Protein AF-A0A3P3ZJL7-F1 (afdb_monomer_lite)

Structure (mmCIF, N/CA/C/O backbone):
data_AF-A0A3P3ZJL7-F1
#
_entry.id   AF-A0A3P3ZJL7-F1
#
loop_
_atom_site.group_PDB
_atom_site.id
_atom_site.type_symbol
_atom_site.label_atom_id
_atom_site.label_alt_id
_atom_site.label_comp_id
_atom_site.label_asym_id
_atom_site.label_entity_id
_atom_site.label_seq_id
_atom_site.pdbx_PDB_ins_code
_atom_site.Cartn_x
_atom_site.Cartn_y
_atom_site.Cartn_z
_atom_site.occupancy
_atom_site.B_iso_or_equiv
_atom_site.auth_seq_id
_atom_site.auth_comp_id
_atom_site.auth_asym_id
_atom_site.auth_atom_id
_atom_site.pdbx_PDB_model_num
ATOM 1 N N . MET A 1 1 ? 25.493 3.309 22.980 1.00 52.34 1 MET A N 1
ATOM 2 C CA . MET A 1 1 ? 24.197 4.026 22.973 1.00 52.34 1 MET A CA 1
ATOM 3 C C . MET A 1 1 ? 23.120 3.044 22.537 1.00 52.34 1 MET A C 1
ATOM 5 O O . MET A 1 1 ? 23.408 2.235 21.666 1.00 52.34 1 MET A O 1
ATOM 9 N N . ARG A 1 2 ? 21.938 3.023 23.170 1.00 61.78 2 ARG A N 1
ATOM 10 C CA . ARG A 1 2 ? 20.851 2.118 22.755 1.00 61.78 2 ARG A CA 1
ATOM 11 C C . ARG A 1 2 ? 20.080 2.781 21.616 1.00 61.78 2 ARG A C 1
ATOM 13 O O . ARG A 1 2 ? 19.373 3.752 21.856 1.00 61.78 2 ARG A O 1
ATOM 20 N N . HIS A 1 3 ? 20.263 2.270 20.407 1.00 72.88 3 HIS A N 1
ATOM 21 C CA . HIS A 1 3 ? 19.456 2.631 19.247 1.00 72.88 3 HIS A CA 1
ATOM 22 C C . HIS A 1 3 ? 18.029 2.123 19.464 1.00 72.88 3 HIS A C 1
ATOM 24 O O . HIS A 1 3 ? 17.830 0.980 19.887 1.00 72.88 3 HIS A O 1
ATOM 30 N N . SER A 1 4 ? 17.042 2.987 19.250 1.00 84.00 4 SER A N 1
ATOM 31 C CA . SER A 1 4 ? 15.626 2.642 19.373 1.00 84.00 4 SER A CA 1
ATOM 32 C C . SER A 1 4 ? 14.958 2.764 18.013 1.00 84.00 4 SER A C 1
ATOM 34 O O . SER A 1 4 ? 15.027 3.809 17.377 1.00 84.00 4 SER A O 1
ATOM 36 N N . CYS A 1 5 ? 14.312 1.691 17.567 1.00 89.50 5 CYS A N 1
ATOM 37 C CA . CYS A 1 5 ? 13.520 1.721 16.345 1.00 89.50 5 CYS A CA 1
ATOM 38 C C . CYS A 1 5 ? 12.176 2.400 16.635 1.00 89.50 5 CYS A C 1
ATOM 40 O O . CYS A 1 5 ? 11.525 2.074 17.633 1.00 89.50 5 CYS A O 1
ATOM 42 N N . VAL A 1 6 ? 11.773 3.344 15.790 1.00 92.69 6 VAL A N 1
ATOM 43 C CA . VAL A 1 6 ? 10.532 4.114 15.926 1.00 92.69 6 VAL A CA 1
ATOM 44 C C . VAL A 1 6 ? 9.757 4.046 14.623 1.00 92.69 6 VAL A C 1
ATOM 46 O O . VAL A 1 6 ? 10.329 4.235 13.557 1.00 92.69 6 VAL A O 1
ATOM 49 N N . VAL A 1 7 ? 8.455 3.807 14.713 1.00 94.12 7 VAL A N 1
ATOM 50 C CA . VAL A 1 7 ? 7.537 3.883 13.576 1.00 94.12 7 VAL A CA 1
ATOM 51 C C . VAL A 1 7 ? 6.692 5.135 13.724 1.00 94.12 7 VAL A C 1
ATOM 53 O O . VAL A 1 7 ? 6.166 5.401 14.807 1.00 94.12 7 VAL A O 1
ATOM 56 N N . THR A 1 8 ? 6.535 5.884 12.639 1.00 94.94 8 THR A N 1
ATOM 57 C CA . THR A 1 8 ? 5.545 6.957 12.545 1.00 94.94 8 THR A CA 1
ATOM 58 C C . THR A 1 8 ? 4.487 6.601 11.518 1.00 94.94 8 THR A C 1
ATOM 60 O O . THR A 1 8 ? 4.790 6.016 10.479 1.00 94.94 8 THR A O 1
ATOM 63 N N . ALA A 1 9 ? 3.251 6.990 11.800 1.00 95.31 9 ALA A N 1
ATOM 64 C CA . ALA A 1 9 ? 2.131 6.887 10.887 1.00 95.31 9 ALA A CA 1
ATOM 65 C C . ALA A 1 9 ? 1.516 8.271 10.689 1.00 95.31 9 ALA A C 1
ATOM 67 O O . ALA A 1 9 ? 1.118 8.917 11.663 1.00 95.31 9 ALA A O 1
ATOM 68 N N . SER A 1 10 ? 1.441 8.715 9.438 1.00 94.19 10 SER A N 1
ATOM 69 C CA . SER A 1 10 ? 0.997 10.059 9.078 1.00 94.19 10 SER A CA 1
ATOM 70 C C . SER A 1 10 ? -0.131 10.017 8.057 1.00 94.19 10 SER A C 1
ATOM 72 O O . SER A 1 10 ? -0.059 9.282 7.073 1.00 94.19 10 SER A O 1
ATOM 74 N N . VAL A 1 11 ? -1.158 10.832 8.283 1.00 91.88 11 VAL A N 1
ATOM 75 C CA . VAL A 1 11 ? -2.301 11.020 7.385 1.00 91.88 11 VAL A CA 1
ATOM 76 C C . VAL A 1 11 ? -2.635 12.513 7.354 1.00 91.88 11 VAL A C 1
ATOM 78 O O . VAL A 1 11 ? -3.000 13.105 8.369 1.00 91.88 11 VAL A O 1
ATOM 81 N N . GLY A 1 12 ? -2.467 13.153 6.194 1.00 87.38 12 GLY A N 1
ATOM 82 C CA . GLY A 1 12 ? -2.565 14.612 6.086 1.00 87.38 12 GLY A CA 1
ATOM 83 C C . GLY A 1 12 ? -1.583 15.313 7.035 1.00 87.38 12 GLY A C 1
ATOM 84 O O . GLY A 1 12 ? -0.380 15.068 6.982 1.00 87.38 12 GLY A O 1
ATOM 85 N N . HIS A 1 13 ? -2.097 16.169 7.920 1.00 86.50 13 HIS A N 1
ATOM 86 C CA . HIS A 1 13 ? -1.295 16.859 8.942 1.00 86.50 13 HIS A CA 1
ATOM 87 C C . HIS A 1 13 ? -1.162 16.076 10.253 1.00 86.50 13 HIS A C 1
ATOM 89 O O . HIS A 1 13 ? -0.390 16.465 11.129 1.00 86.50 13 HIS A O 1
ATOM 95 N N . PHE A 1 14 ? -1.911 14.985 10.410 1.00 89.94 14 PHE A N 1
ATOM 96 C CA . PHE A 1 14 ? -1.860 14.171 11.611 1.00 89.94 14 PHE A CA 1
ATOM 97 C C . PHE A 1 14 ? -0.673 13.208 11.539 1.00 89.94 14 PHE A C 1
ATOM 99 O O . PHE A 1 14 ? -0.469 12.541 10.527 1.00 89.94 14 PHE A O 1
ATOM 106 N N . THR A 1 15 ? 0.106 13.115 12.617 1.00 92.31 15 THR A N 1
ATOM 107 C CA . THR A 1 15 ? 1.203 12.148 12.757 1.00 92.31 15 THR A CA 1
ATOM 108 C C . THR A 1 15 ? 1.175 11.535 14.150 1.00 92.31 15 THR A C 1
ATOM 110 O O . THR A 1 15 ? 1.075 12.247 15.146 1.00 92.31 15 THR A O 1
ATOM 113 N N . SER A 1 16 ? 1.288 10.211 14.214 1.00 93.31 16 SER A N 1
ATOM 114 C CA . SER A 1 16 ? 1.449 9.439 15.446 1.00 93.31 16 SER A CA 1
ATOM 115 C C . SER A 1 16 ? 2.772 8.684 15.407 1.00 93.31 16 SER A C 1
ATOM 117 O O . SER A 1 16 ? 3.199 8.254 14.336 1.00 93.31 16 SER A O 1
ATOM 119 N N . GLU A 1 17 ? 3.423 8.510 16.556 1.00 93.25 17 GLU A N 1
ATOM 120 C CA . GLU A 1 17 ? 4.685 7.777 16.663 1.00 93.25 17 GLU A CA 1
ATOM 121 C C . GLU A 1 17 ? 4.665 6.731 17.776 1.00 93.25 17 GLU A C 1
ATOM 123 O O . GLU A 1 17 ? 4.029 6.906 18.816 1.00 93.25 17 GLU A O 1
ATOM 128 N N . ALA A 1 18 ? 5.393 5.637 17.558 1.00 90.44 18 ALA A N 1
ATOM 129 C CA . ALA A 1 18 ? 5.550 4.556 18.515 1.00 90.44 18 ALA A CA 1
ATOM 130 C C . ALA A 1 18 ? 6.973 3.997 18.458 1.00 90.44 18 ALA A C 1
ATOM 132 O O . ALA A 1 18 ? 7.480 3.630 17.399 1.00 90.44 18 ALA A O 1
ATOM 133 N N . ALA A 1 19 ? 7.618 3.900 19.619 1.00 89.56 19 ALA A N 1
ATOM 134 C CA . ALA A 1 19 ? 8.899 3.220 19.754 1.00 89.56 19 ALA A CA 1
ATOM 135 C C . ALA A 1 19 ? 8.694 1.708 19.908 1.00 89.56 19 ALA A C 1
ATOM 137 O O . ALA A 1 19 ? 7.716 1.263 20.517 1.00 89.56 19 ALA A O 1
ATOM 138 N N . ARG A 1 20 ? 9.639 0.919 19.388 1.00 87.19 20 ARG A N 1
ATOM 139 C CA . ARG A 1 20 ? 9.644 -0.539 19.536 1.00 87.19 20 ARG A CA 1
ATOM 140 C C . ARG A 1 20 ? 9.589 -0.915 21.014 1.00 87.19 20 ARG A C 1
ATOM 142 O O . ARG A 1 20 ? 10.297 -0.329 21.840 1.00 87.19 20 ARG A O 1
ATOM 149 N N . ARG A 1 21 ? 8.767 -1.906 21.353 1.00 83.31 21 ARG A N 1
ATOM 150 C CA . ARG A 1 21 ? 8.652 -2.402 22.728 1.00 83.31 21 ARG A CA 1
ATOM 151 C C . ARG A 1 21 ? 9.981 -2.996 23.180 1.00 83.31 21 ARG A C 1
ATOM 153 O O . ARG A 1 21 ? 10.612 -3.756 22.448 1.00 83.31 21 ARG A O 1
ATOM 160 N N . GLN A 1 22 ? 10.402 -2.661 24.399 1.00 78.88 22 GLN A N 1
ATOM 161 C CA . GLN A 1 22 ? 11.534 -3.354 25.007 1.00 78.88 22 GLN A CA 1
ATOM 162 C C . GLN A 1 22 ? 11.106 -4.755 25.462 1.00 78.88 22 GLN A C 1
ATOM 164 O O . GLN A 1 22 ? 9.956 -4.930 25.881 1.00 78.88 22 GLN A O 1
ATOM 169 N N . PRO A 1 23 ? 12.012 -5.746 25.411 1.00 71.38 23 PRO A N 1
ATOM 170 C CA . PRO A 1 23 ? 11.748 -7.067 25.969 1.00 71.38 23 PRO A CA 1
ATOM 171 C C . PRO A 1 23 ? 11.265 -6.958 27.423 1.00 71.38 23 PRO A C 1
ATOM 173 O O . PRO A 1 23 ? 11.907 -6.300 28.239 1.00 71.38 23 PRO A O 1
ATOM 176 N N . GLY A 1 24 ? 10.120 -7.570 27.738 1.00 68.88 24 GLY A N 1
ATOM 177 C CA . GLY A 1 24 ? 9.527 -7.551 29.083 1.00 68.88 24 GLY A CA 1
ATOM 178 C C . GLY A 1 24 ? 8.656 -6.333 29.421 1.00 68.88 24 GLY A C 1
ATOM 179 O O . GLY A 1 24 ? 8.172 -6.243 30.546 1.00 68.88 24 GLY A O 1
ATOM 180 N N . ALA A 1 25 ? 8.419 -5.405 28.485 1.00 67.06 25 ALA A N 1
ATOM 181 C CA . ALA A 1 25 ? 7.481 -4.304 28.704 1.00 67.06 25 ALA A CA 1
ATOM 182 C C . ALA A 1 25 ? 6.034 -4.815 28.850 1.00 67.06 25 ALA A C 1
ATOM 184 O O . ALA A 1 25 ? 5.574 -5.633 28.051 1.00 67.06 25 ALA A O 1
ATOM 185 N N . SER A 1 26 ? 5.302 -4.296 29.843 1.00 64.19 26 SER A N 1
ATOM 186 C CA . SER A 1 26 ? 3.892 -4.638 30.047 1.00 64.19 26 SER A CA 1
ATOM 187 C C . SER A 1 26 ? 3.057 -4.237 28.824 1.00 64.19 26 SER A C 1
ATOM 189 O O . SER A 1 26 ? 3.091 -3.071 28.420 1.00 64.19 26 SER A O 1
ATOM 191 N N . PRO A 1 27 ? 2.294 -5.163 28.222 1.00 63.12 27 PRO A N 1
ATOM 192 C CA . PRO A 1 27 ? 1.407 -4.830 27.117 1.00 63.12 27 PRO A CA 1
ATOM 193 C C . PRO A 1 27 ? 0.300 -3.885 27.597 1.00 63.12 27 PRO A C 1
ATOM 195 O O . PRO A 1 27 ? -0.390 -4.152 28.579 1.00 63.12 27 PRO A O 1
ATOM 198 N N . VAL A 1 28 ? 0.120 -2.778 26.879 1.00 63.84 28 VAL A N 1
ATOM 199 C CA . VAL A 1 28 ? -1.087 -1.956 26.984 1.00 63.84 28 VAL A CA 1
ATOM 200 C C . VAL A 1 28 ? -2.140 -2.611 26.102 1.00 63.84 28 VAL A C 1
ATOM 202 O O . VAL A 1 28 ? -1.903 -2.793 24.905 1.00 63.84 28 VAL A O 1
ATOM 205 N N . TYR A 1 29 ? -3.270 -2.988 26.698 1.00 62.78 29 TYR A N 1
ATOM 206 C CA . TYR A 1 29 ? -4.393 -3.615 26.005 1.00 62.78 29 TYR A CA 1
ATOM 207 C C . TYR A 1 29 ? -5.445 -2.552 25.692 1.00 62.78 29 TYR A C 1
ATOM 209 O O . TYR A 1 29 ? -6.160 -2.118 26.596 1.00 62.78 29 TYR A O 1
ATOM 217 N N . PRO A 1 30 ? -5.563 -2.096 24.442 1.00 61.38 30 PRO A N 1
ATOM 218 C CA . PRO A 1 30 ? -6.747 -1.361 24.050 1.00 61.38 30 PRO A CA 1
ATOM 219 C C . PRO A 1 30 ? -7.948 -2.302 23.999 1.00 61.38 30 PRO A C 1
ATOM 221 O O . PRO A 1 30 ? -7.819 -3.508 23.769 1.00 61.38 30 PRO A O 1
ATOM 224 N N . TYR A 1 31 ? -9.121 -1.720 24.227 1.00 57.31 31 TYR A N 1
ATOM 225 C CA . TYR A 1 31 ? -10.394 -2.426 24.247 1.00 57.31 31 TYR A CA 1
ATOM 226 C C . TYR A 1 31 ? -10.582 -3.288 22.988 1.00 57.31 31 TYR A C 1
ATOM 228 O O . TYR A 1 31 ? -10.463 -2.793 21.870 1.00 57.31 31 TYR A O 1
ATOM 236 N N . GLY A 1 32 ? -10.882 -4.576 23.185 1.00 57.97 32 GLY A N 1
ATOM 237 C CA . GLY A 1 32 ? -11.239 -5.515 22.115 1.00 57.97 32 GLY A CA 1
ATOM 238 C C . GLY A 1 32 ? -10.099 -6.362 21.533 1.00 57.97 32 GLY A C 1
ATOM 239 O O . GLY A 1 32 ? -10.382 -7.263 20.751 1.00 57.97 32 GLY A O 1
ATOM 240 N N . MET A 1 33 ? -8.835 -6.140 21.914 1.00 63.34 33 MET A N 1
ATOM 241 C CA . MET A 1 33 ? -7.707 -6.975 21.462 1.00 63.34 33 MET A CA 1
ATOM 242 C C . MET A 1 33 ? -7.375 -8.073 22.482 1.00 63.34 33 MET A C 1
ATOM 244 O O . MET A 1 33 ? -7.231 -7.791 23.673 1.00 63.34 33 MET A O 1
ATOM 248 N N . SER A 1 34 ? -7.205 -9.320 22.020 1.00 66.75 34 SER A N 1
ATOM 249 C CA . SER A 1 34 ? -6.771 -10.416 22.897 1.00 66.75 34 SER A CA 1
ATOM 250 C C . SER A 1 34 ? -5.316 -10.237 23.337 1.00 66.75 34 SER A C 1
ATOM 252 O O . SER A 1 34 ? -4.513 -9.552 22.692 1.00 66.75 34 SER A O 1
ATOM 254 N N . LYS A 1 35 ? -4.954 -10.896 24.441 1.00 65.50 35 LYS A N 1
ATOM 255 C CA . LYS A 1 35 ? -3.588 -10.878 24.963 1.00 65.50 35 LYS A CA 1
ATOM 256 C C . LYS A 1 35 ? -2.583 -11.441 23.956 1.00 65.50 35 LYS A C 1
ATOM 258 O O . LYS A 1 35 ? -1.508 -10.859 23.810 1.00 65.50 35 LYS A O 1
ATOM 263 N N . GLU A 1 36 ? -2.950 -12.498 23.230 1.00 66.81 36 GLU A N 1
ATOM 264 C CA . GLU A 1 36 ? -2.112 -13.093 22.181 1.00 66.81 36 GLU A CA 1
ATOM 265 C C . GLU A 1 36 ? -1.951 -12.158 20.972 1.00 66.81 36 GLU A C 1
ATOM 267 O O . GLU A 1 36 ? -0.872 -12.071 20.384 1.00 66.81 36 GLU A O 1
ATOM 272 N N . GLY A 1 37 ? -3.003 -11.415 20.610 1.00 65.19 37 GLY A N 1
ATOM 273 C CA . GLY A 1 37 ? -2.947 -10.437 19.522 1.00 65.19 37 GLY A CA 1
ATOM 274 C C . GLY A 1 37 ? -1.974 -9.294 19.816 1.00 65.19 37 GLY A C 1
ATOM 275 O O . GLY A 1 37 ? -1.211 -8.885 18.942 1.00 65.19 37 GLY A O 1
ATOM 276 N N . VAL A 1 38 ? -1.946 -8.812 21.063 1.00 65.00 38 VAL A N 1
ATOM 277 C CA . VAL A 1 38 ? -1.070 -7.707 21.483 1.00 65.00 38 VAL A CA 1
ATOM 278 C C . VAL A 1 38 ? 0.369 -8.164 21.725 1.00 65.00 38 VAL A C 1
ATOM 280 O O . VAL A 1 38 ? 1.284 -7.376 21.483 1.00 65.00 38 VAL A O 1
ATOM 283 N N . SER A 1 39 ? 0.606 -9.396 22.189 1.00 64.38 39 SER A N 1
ATOM 284 C CA . SER A 1 39 ? 1.966 -9.896 22.455 1.00 64.38 39 SER A CA 1
ATOM 285 C C . SER A 1 39 ? 2.813 -10.058 21.194 1.00 64.38 39 SER A C 1
ATOM 287 O O . SER A 1 39 ? 4.034 -9.981 21.278 1.00 64.38 39 SER A O 1
ATOM 289 N N . ASN A 1 40 ? 2.176 -10.231 20.034 1.00 70.69 40 ASN A N 1
ATOM 290 C CA . ASN A 1 40 ? 2.855 -10.385 18.745 1.00 70.69 40 ASN A CA 1
ATOM 291 C C . ASN A 1 40 ? 3.218 -9.049 18.074 1.00 70.69 40 ASN A C 1
ATOM 293 O O . ASN A 1 40 ? 3.788 -9.049 16.985 1.00 70.69 40 ASN A O 1
ATOM 297 N N . LEU A 1 41 ? 2.874 -7.911 18.686 1.00 74.44 41 LEU A N 1
ATOM 298 C CA . LEU A 1 41 ? 3.193 -6.595 18.143 1.00 74.44 41 LEU A CA 1
ATOM 299 C C . LEU A 1 41 ? 4.576 -6.125 18.610 1.00 74.44 41 LEU A C 1
ATOM 301 O O . LEU A 1 41 ? 4.792 -5.903 19.806 1.00 74.44 41 LEU A O 1
ATOM 305 N N . ASP A 1 42 ? 5.470 -5.876 17.650 1.00 81.00 42 ASP A N 1
ATOM 306 C CA . ASP A 1 42 ? 6.767 -5.224 17.886 1.00 81.00 42 ASP A CA 1
ATOM 307 C C . ASP A 1 42 ? 6.612 -3.781 18.399 1.00 81.00 42 ASP A C 1
ATOM 309 O O . ASP A 1 42 ? 7.442 -3.284 19.167 1.00 81.00 42 ASP A O 1
ATOM 313 N N . PHE A 1 43 ? 5.534 -3.107 17.991 1.00 85.31 43 PHE A N 1
ATOM 314 C CA . PHE A 1 43 ? 5.242 -1.712 18.309 1.00 85.31 43 PHE A CA 1
ATOM 315 C C . PHE A 1 43 ? 3.894 -1.578 19.035 1.00 85.31 43 PHE A C 1
ATOM 317 O O . PHE A 1 43 ? 2.973 -2.359 18.795 1.00 85.31 43 PHE A O 1
ATOM 324 N N . PRO A 1 44 ? 3.739 -0.593 19.937 1.00 84.44 44 PRO A N 1
ATOM 325 C CA . PRO A 1 44 ? 2.429 -0.163 20.420 1.00 84.44 44 PRO A CA 1
ATOM 326 C C . PRO A 1 44 ? 1.467 0.208 19.282 1.00 84.44 44 PRO A C 1
ATOM 328 O O . PRO A 1 44 ? 1.891 0.564 18.185 1.00 84.44 44 PRO A O 1
ATOM 331 N N . LEU A 1 45 ? 0.164 0.169 19.572 1.00 85.62 45 LEU A N 1
ATOM 332 C CA . LEU A 1 45 ? -0.852 0.607 18.621 1.00 85.62 45 LEU A CA 1
ATOM 333 C C . LEU A 1 45 ? -0.778 2.118 18.392 1.00 85.62 45 LEU A C 1
ATOM 335 O O . LEU A 1 45 ? -0.716 2.901 19.339 1.00 85.62 45 LEU A O 1
ATOM 339 N N . LEU A 1 46 ? -0.822 2.498 17.118 1.00 88.62 46 LEU A N 1
ATOM 340 C CA . LEU A 1 46 ? -0.848 3.879 16.661 1.00 88.62 46 LEU A CA 1
ATOM 341 C C . LEU A 1 46 ? -2.295 4.286 16.390 1.00 88.62 46 LEU A C 1
ATOM 343 O O . LEU A 1 46 ? -2.988 3.641 15.604 1.00 88.62 46 LEU A O 1
ATOM 347 N N . ARG A 1 47 ? -2.751 5.363 17.033 1.00 88.25 47 ARG A N 1
ATOM 348 C CA . ARG A 1 47 ? -4.044 5.978 16.719 1.00 88.25 47 ARG A CA 1
ATOM 349 C C . ARG A 1 47 ? -3.835 7.016 15.632 1.00 88.25 47 ARG A C 1
ATOM 351 O O . ARG A 1 47 ? -2.974 7.877 15.781 1.00 88.25 47 ARG A O 1
ATOM 358 N N . ILE A 1 48 ? -4.648 6.943 14.587 1.00 87.38 48 ILE A N 1
ATOM 359 C CA . ILE A 1 48 ? -4.579 7.838 13.436 1.00 87.38 48 ILE A CA 1
ATOM 360 C C . ILE A 1 48 ? -5.913 8.560 13.292 1.00 87.38 48 ILE A C 1
ATOM 362 O O . ILE A 1 48 ? -6.961 7.917 13.315 1.00 87.38 48 ILE A O 1
ATOM 366 N N . ASP A 1 49 ? -5.865 9.884 13.170 1.00 85.81 49 ASP A N 1
ATOM 367 C CA . ASP A 1 49 ? -7.029 10.704 12.844 1.00 85.81 49 ASP A CA 1
ATOM 368 C C . ASP A 1 49 ? -7.080 10.960 11.331 1.00 85.81 49 ASP A C 1
ATOM 370 O O . ASP A 1 49 ? -6.083 11.343 10.718 1.00 85.81 49 ASP A O 1
ATOM 374 N N . ILE A 1 50 ? -8.248 10.722 10.737 1.00 84.00 50 ILE A N 1
ATOM 375 C CA . ILE A 1 50 ? -8.502 10.828 9.294 1.00 84.00 50 ILE A CA 1
ATOM 376 C C . ILE A 1 50 ? -9.496 11.954 8.961 1.00 84.00 50 ILE A C 1
ATOM 378 O O . ILE A 1 50 ? -9.811 12.176 7.792 1.00 84.00 50 ILE A O 1
ATOM 382 N N . SER A 1 51 ? -9.990 12.673 9.974 1.00 73.00 51 SER A N 1
ATOM 383 C CA . SER A 1 51 ? -11.080 13.656 9.872 1.00 73.00 51 SER A CA 1
ATOM 384 C C . SER A 1 51 ? -10.802 14.809 8.903 1.00 73.00 51 SER A C 1
ATOM 386 O O . SER A 1 51 ? -11.723 15.307 8.262 1.00 73.00 51 SER A O 1
ATOM 388 N N . ALA A 1 52 ? -9.538 15.205 8.750 1.00 65.69 52 ALA A N 1
ATOM 389 C CA . ALA A 1 52 ? -9.127 16.303 7.876 1.00 65.69 52 ALA A CA 1
ATOM 390 C C . ALA A 1 52 ? -8.798 15.865 6.437 1.00 65.69 52 ALA A C 1
ATOM 392 O O . ALA A 1 52 ? -8.272 16.663 5.659 1.00 65.69 52 ALA A O 1
ATOM 393 N N . THR A 1 53 ? -9.034 14.600 6.079 1.00 68.62 53 THR A N 1
ATOM 394 C CA . THR A 1 53 ? -8.540 14.057 4.810 1.00 68.62 53 THR A CA 1
ATOM 395 C C . THR A 1 53 ? -9.619 13.941 3.745 1.00 68.62 53 THR A C 1
ATOM 397 O O . THR A 1 53 ? -10.722 13.457 3.986 1.00 68.62 53 THR A O 1
ATOM 400 N N . GLY A 1 54 ? -9.304 14.454 2.552 1.00 68.75 54 GLY A N 1
ATOM 401 C CA . GLY A 1 54 ? -10.172 14.363 1.383 1.00 68.75 54 GLY A CA 1
ATOM 402 C C . GLY A 1 54 ? -10.218 12.950 0.796 1.00 68.75 54 GLY A C 1
ATOM 403 O O . GLY A 1 54 ? -9.638 12.006 1.326 1.00 68.75 54 GLY A O 1
ATOM 404 N N . GLN A 1 55 ? -10.867 12.813 -0.361 1.00 67.25 55 GLN A N 1
ATOM 405 C CA . GLN A 1 55 ? -11.092 11.513 -1.001 1.00 67.25 55 GLN A CA 1
ATOM 406 C C . GLN A 1 55 ? -9.805 10.760 -1.380 1.00 67.25 55 GLN A C 1
ATOM 408 O O . GLN A 1 55 ? -9.865 9.555 -1.528 1.00 67.25 55 GLN A O 1
ATOM 413 N N . ALA A 1 56 ? -8.648 11.413 -1.517 1.00 70.56 56 ALA A N 1
ATOM 414 C CA . ALA A 1 56 ? -7.382 10.773 -1.903 1.00 70.56 56 ALA A CA 1
ATOM 415 C C . ALA A 1 56 ? -6.384 10.655 -0.735 1.00 70.56 56 ALA A C 1
ATOM 417 O O . ALA A 1 56 ? -5.177 10.805 -0.916 1.00 70.56 56 ALA A O 1
ATOM 418 N N . ALA A 1 57 ? -6.884 10.453 0.486 1.00 84.00 57 ALA A N 1
ATOM 419 C CA . ALA A 1 57 ? -6.042 10.327 1.667 1.00 84.00 57 ALA A CA 1
ATOM 420 C C . ALA A 1 57 ? -5.049 9.159 1.536 1.00 84.00 57 ALA A C 1
ATOM 422 O O . ALA A 1 57 ? -5.429 8.020 1.255 1.00 84.00 57 ALA A O 1
ATOM 423 N N . THR A 1 58 ? -3.776 9.434 1.798 1.00 93.62 58 THR A N 1
ATOM 424 C CA . THR A 1 58 ? -2.727 8.417 1.885 1.00 93.62 58 THR A CA 1
ATOM 425 C C . THR A 1 58 ? -2.264 8.265 3.322 1.00 93.62 58 THR A C 1
ATOM 427 O O . THR A 1 58 ? -2.148 9.250 4.055 1.00 93.62 58 THR A O 1
ATOM 430 N N . LEU A 1 59 ? -1.952 7.032 3.703 1.00 95.00 59 LEU A N 1
ATOM 431 C CA . LEU A 1 59 ? -1.240 6.728 4.933 1.00 95.00 59 LEU A CA 1
ATOM 432 C C . LEU A 1 59 ? 0.243 6.567 4.609 1.00 95.00 59 LEU A C 1
ATOM 434 O O . LEU A 1 59 ? 0.622 5.711 3.814 1.00 95.00 59 LEU A O 1
ATOM 438 N N . THR A 1 60 ? 1.076 7.383 5.240 1.00 96.62 60 THR A N 1
ATOM 439 C CA . THR A 1 60 ? 2.530 7.265 5.161 1.00 96.62 60 THR A CA 1
ATOM 440 C C . THR A 1 60 ? 3.033 6.590 6.424 1.00 96.62 60 THR A C 1
ATOM 442 O O . THR A 1 60 ? 2.772 7.069 7.529 1.00 96.62 60 THR A O 1
ATOM 445 N N . LEU A 1 61 ? 3.763 5.491 6.266 1.00 96.88 61 LEU A N 1
ATOM 446 C CA . LEU A 1 61 ? 4.463 4.824 7.356 1.00 96.88 61 LEU A CA 1
ATOM 447 C C . LEU A 1 61 ? 5.962 5.033 7.167 1.00 96.88 61 LEU A C 1
ATOM 449 O O . LEU A 1 61 ? 6.501 4.703 6.110 1.00 96.88 61 LEU A O 1
ATOM 453 N N . CYS A 1 62 ? 6.632 5.547 8.192 1.00 96.00 62 CYS A N 1
ATOM 454 C CA . CYS A 1 62 ? 8.083 5.706 8.202 1.00 96.00 62 CYS A CA 1
ATOM 455 C C . CYS A 1 62 ? 8.684 4.942 9.378 1.00 96.00 62 CYS A C 1
ATOM 457 O O . CYS A 1 62 ? 8.118 4.906 10.472 1.00 96.00 62 CYS A O 1
ATOM 459 N N . VAL A 1 63 ? 9.853 4.354 9.154 1.00 94.81 63 VAL A N 1
ATOM 460 C CA . VAL A 1 63 ? 10.661 3.689 10.174 1.00 94.81 63 VAL A CA 1
ATOM 461 C C . VAL A 1 63 ? 11.922 4.510 10.381 1.00 94.81 63 VAL A C 1
ATOM 463 O O . VAL A 1 63 ? 12.622 4.826 9.422 1.00 94.81 63 VAL A O 1
ATOM 466 N N . TYR A 1 64 ? 12.228 4.825 11.632 1.00 93.38 64 TYR A N 1
ATOM 467 C CA . TYR A 1 64 ? 13.393 5.597 12.036 1.00 93.38 64 TYR A CA 1
ATOM 468 C C . TYR A 1 64 ? 14.283 4.792 12.974 1.00 93.38 64 TYR A C 1
ATOM 470 O O . TYR A 1 64 ? 13.797 4.115 13.884 1.00 93.38 64 TYR A O 1
ATOM 478 N N . ASP A 1 65 ? 15.591 4.944 12.805 1.00 91.19 65 ASP A N 1
ATOM 479 C CA . ASP A 1 65 ? 16.567 4.611 13.832 1.00 91.19 65 ASP A CA 1
ATOM 480 C C . ASP A 1 65 ? 16.831 5.861 14.678 1.00 91.19 65 ASP A C 1
ATOM 482 O O . ASP A 1 65 ? 17.327 6.887 14.199 1.00 91.19 65 ASP A O 1
ATOM 486 N N . ARG A 1 66 ? 16.447 5.798 15.952 1.00 86.94 66 ARG A N 1
ATOM 487 C CA . ARG A 1 66 ? 16.554 6.901 16.903 1.00 86.94 66 ARG A CA 1
ATOM 488 C C . ARG A 1 66 ? 17.672 6.602 17.893 1.00 86.94 66 ARG A C 1
ATOM 490 O O . ARG A 1 66 ? 17.500 5.819 18.832 1.00 86.94 66 ARG A O 1
ATOM 497 N N . ALA A 1 67 ? 18.798 7.289 17.704 1.00 80.12 67 ALA A N 1
ATOM 498 C CA . ALA A 1 67 ? 19.933 7.275 18.627 1.00 80.12 67 ALA A CA 1
ATOM 499 C C . ALA A 1 67 ? 19.734 8.257 19.799 1.00 80.12 67 ALA A C 1
ATOM 501 O O . ALA A 1 67 ? 20.197 8.005 20.912 1.00 80.12 67 ALA A O 1
ATOM 502 N N . SER A 1 68 ? 19.035 9.375 19.565 1.00 68.69 68 SER A N 1
ATOM 503 C CA . SER A 1 68 ? 18.629 10.350 20.588 1.00 68.69 68 SER A CA 1
ATOM 504 C C . SER A 1 68 ? 17.357 11.095 20.157 1.00 68.69 68 SER A C 1
ATOM 506 O O . SER A 1 68 ? 16.939 10.998 19.006 1.00 68.69 68 SER A O 1
ATOM 508 N N . LYS A 1 69 ? 16.740 11.884 21.053 1.00 69.00 69 LYS A N 1
ATOM 509 C CA . LYS A 1 69 ? 15.560 12.708 20.708 1.00 69.00 69 LYS A CA 1
ATOM 510 C C . LYS A 1 69 ? 15.823 13.713 19.578 1.00 69.00 69 LYS A C 1
ATOM 512 O O . LYS A 1 69 ? 14.894 14.069 18.870 1.00 69.00 69 LYS A O 1
ATOM 517 N N . SER A 1 70 ? 17.065 14.171 19.428 1.00 72.19 70 SER A N 1
ATOM 518 C CA . SER A 1 70 ? 17.479 15.140 18.406 1.00 72.19 70 SER A CA 1
ATOM 519 C C . SER A 1 70 ? 18.132 14.498 17.181 1.00 72.19 70 SER A C 1
ATOM 521 O O . SER A 1 70 ? 18.453 15.204 16.229 1.00 72.19 70 SER A O 1
ATOM 523 N N . LYS A 1 71 ? 18.357 13.178 17.197 1.00 78.50 71 LYS A N 1
ATOM 524 C CA . LYS A 1 71 ? 19.021 12.447 16.118 1.00 78.50 71 LYS A CA 1
ATOM 525 C C . LYS A 1 71 ? 18.241 11.179 15.786 1.00 78.50 71 LYS A C 1
ATOM 527 O O . LYS A 1 71 ? 18.421 10.131 16.414 1.00 78.50 71 LYS A O 1
ATOM 532 N N . SER A 1 72 ? 17.388 11.310 14.779 1.00 84.38 72 SER A N 1
ATOM 533 C CA . SER A 1 72 ? 16.665 10.222 14.126 1.00 84.38 72 SER A CA 1
ATOM 534 C C . SER A 1 72 ? 17.047 10.172 12.654 1.00 84.38 72 SER A C 1
ATOM 536 O O . SER A 1 72 ? 16.965 11.192 11.969 1.00 84.38 72 SER A O 1
ATOM 538 N N . GLU A 1 73 ? 17.442 9.000 12.175 1.00 90.38 73 GLU A N 1
ATOM 539 C CA . GLU A 1 73 ? 17.665 8.737 10.754 1.00 90.38 73 GLU A CA 1
ATOM 540 C C . GLU A 1 73 ? 16.498 7.914 10.216 1.00 90.38 73 GLU A C 1
ATOM 542 O O . GLU A 1 73 ? 16.067 6.955 10.854 1.00 90.38 73 GLU A O 1
ATOM 547 N N . GLU A 1 74 ? 15.962 8.293 9.059 1.00 92.69 74 GLU A N 1
ATOM 548 C CA . GLU A 1 74 ? 14.932 7.495 8.403 1.00 92.69 74 GLU A CA 1
ATOM 549 C C . GLU A 1 74 ? 15.553 6.248 7.773 1.00 92.69 74 GLU A C 1
ATOM 551 O O . GLU A 1 74 ? 16.402 6.333 6.887 1.00 92.69 74 GLU A O 1
ATOM 556 N N . VAL A 1 75 ? 15.104 5.084 8.231 1.00 93.50 75 VAL A N 1
ATOM 557 C CA . VAL A 1 75 ? 15.497 3.783 7.687 1.00 93.50 75 VAL A CA 1
ATOM 558 C C . VAL A 1 75 ? 14.754 3.534 6.383 1.00 93.50 75 VAL A C 1
ATOM 560 O O . VAL A 1 75 ? 15.365 3.152 5.388 1.00 93.50 75 VAL A O 1
ATOM 563 N N . GLY A 1 76 ? 13.448 3.792 6.368 1.00 95.75 76 GLY A N 1
ATOM 564 C CA . GLY A 1 76 ? 12.655 3.724 5.154 1.00 95.75 76 GLY A CA 1
ATOM 565 C C . GLY A 1 76 ? 11.214 4.159 5.351 1.00 95.75 76 GLY A C 1
ATOM 566 O O . GLY A 1 76 ? 10.755 4.373 6.475 1.00 95.75 76 GLY A O 1
ATOM 567 N N . ARG A 1 77 ? 10.503 4.265 4.234 1.00 97.00 77 ARG A N 1
ATOM 568 C CA . ARG A 1 77 ? 9.119 4.714 4.163 1.00 97.00 77 ARG A CA 1
ATOM 569 C C . ARG A 1 77 ? 8.305 3.925 3.153 1.00 97.00 77 ARG A C 1
ATOM 571 O O . ARG A 1 77 ? 8.849 3.287 2.251 1.00 97.00 77 ARG A O 1
ATOM 578 N N . THR A 1 78 ? 6.996 4.010 3.317 1.00 97.75 78 THR A N 1
ATOM 579 C CA . THR A 1 78 ? 5.995 3.509 2.380 1.00 97.75 78 THR A CA 1
ATOM 580 C C . THR A 1 78 ? 4.746 4.382 2.447 1.00 97.75 78 THR A C 1
ATOM 582 O O . THR A 1 78 ? 4.443 4.971 3.490 1.00 97.75 78 THR A O 1
ATOM 585 N N . VAL A 1 79 ? 4.028 4.478 1.337 1.00 97.19 79 VAL A N 1
ATOM 586 C CA . VAL A 1 79 ? 2.802 5.255 1.182 1.00 97.19 79 VAL A CA 1
ATOM 587 C C . VAL A 1 79 ? 1.722 4.339 0.622 1.00 97.19 79 VAL A C 1
ATOM 589 O O . VAL A 1 79 ? 1.868 3.732 -0.441 1.00 97.19 79 VAL A O 1
ATOM 592 N N . VAL A 1 80 ? 0.612 4.246 1.346 1.00 96.75 80 VAL A N 1
ATOM 593 C CA . VAL A 1 80 ? -0.491 3.334 1.039 1.00 96.75 80 VAL A CA 1
ATOM 594 C C . VAL A 1 80 ? -1.802 4.101 0.877 1.00 96.75 80 VAL A C 1
ATOM 596 O O . VAL A 1 80 ? -2.016 5.149 1.490 1.00 96.75 80 VAL A O 1
ATOM 599 N N . SER A 1 81 ? -2.689 3.579 0.027 1.00 95.38 81 SER A N 1
ATOM 600 C CA . SER A 1 81 ? -4.022 4.152 -0.198 1.00 95.38 81 SER A CA 1
ATOM 601 C C . SER A 1 81 ? -4.881 3.904 1.033 1.00 95.38 81 SER A C 1
ATOM 603 O O . SER A 1 81 ? -5.199 2.754 1.344 1.00 95.38 81 SER A O 1
ATOM 605 N N . LEU A 1 82 ? -5.287 4.972 1.720 1.00 93.00 82 LEU A N 1
ATOM 606 C CA . LEU A 1 82 ? -6.187 4.831 2.857 1.00 93.00 82 LEU A CA 1
ATOM 607 C C . LEU A 1 82 ? -7.569 4.367 2.383 1.00 93.00 82 LEU A C 1
ATOM 609 O O . LEU A 1 82 ? -8.171 3.515 3.024 1.00 93.00 82 LEU A O 1
ATOM 613 N N . ARG A 1 83 ? -8.038 4.835 1.218 1.00 92.50 83 ARG A N 1
ATOM 614 C CA . ARG A 1 83 ? -9.307 4.378 0.633 1.00 92.50 83 ARG A CA 1
ATOM 615 C C . ARG A 1 83 ? -9.360 2.876 0.442 1.00 92.50 83 ARG A C 1
ATOM 617 O O . ARG A 1 83 ? -10.350 2.258 0.828 1.00 92.50 83 ARG A O 1
ATOM 624 N N . ALA A 1 84 ? -8.313 2.297 -0.137 1.00 94.31 84 ALA A N 1
ATOM 625 C CA . ALA A 1 84 ? -8.226 0.858 -0.326 1.00 94.31 84 ALA A CA 1
ATOM 626 C C . ALA A 1 84 ? -8.325 0.140 1.017 1.00 94.31 84 ALA A C 1
ATOM 628 O O . ALA A 1 84 ? -9.192 -0.708 1.199 1.00 94.31 84 ALA A O 1
ATOM 629 N N . LEU A 1 85 ? -7.505 0.555 1.980 1.00 93.50 85 LEU A N 1
ATOM 630 C CA . LEU A 1 85 ? -7.449 -0.052 3.304 1.00 93.50 85 LEU A CA 1
ATOM 631 C C . LEU A 1 85 ? -8.754 0.059 4.101 1.00 93.50 85 LEU A C 1
ATOM 633 O O . LEU A 1 85 ? -9.056 -0.815 4.907 1.00 93.50 85 LEU A O 1
ATOM 637 N N . LEU A 1 86 ? -9.517 1.130 3.891 1.00 91.75 86 LEU A N 1
ATOM 638 C CA . LEU A 1 86 ? -10.795 1.360 4.560 1.00 91.75 86 LEU A CA 1
ATOM 639 C C . LEU A 1 86 ? -11.986 0.765 3.797 1.00 91.75 86 LEU A C 1
ATOM 641 O O . LEU A 1 86 ? -13.113 0.849 4.286 1.00 91.75 86 LEU A O 1
ATOM 645 N N . THR A 1 87 ? -11.783 0.188 2.608 1.00 92.38 87 THR A N 1
ATOM 646 C CA . THR A 1 87 ? -12.860 -0.394 1.799 1.00 92.38 87 THR A CA 1
ATOM 647 C C . THR A 1 87 ? -12.963 -1.904 2.038 1.00 92.38 87 THR A C 1
ATOM 649 O O . THR A 1 87 ? -12.087 -2.636 1.580 1.00 92.38 87 THR A O 1
ATOM 652 N N . PRO A 1 88 ? -14.056 -2.405 2.652 1.00 91.56 88 PRO A N 1
ATOM 653 C CA . PRO A 1 88 ? -14.168 -3.818 3.037 1.00 91.56 88 PRO A CA 1
ATOM 654 C C . PRO A 1 88 ? -14.064 -4.823 1.882 1.00 91.56 88 PRO A C 1
ATOM 656 O O . PRO A 1 88 ? -13.583 -5.929 2.072 1.00 91.56 88 PRO A O 1
ATOM 659 N N . ALA A 1 89 ? -14.487 -4.448 0.669 1.00 92.69 89 ALA A N 1
ATOM 660 C CA . ALA A 1 89 ? -14.339 -5.312 -0.506 1.00 92.69 89 ALA A CA 1
ATOM 661 C C . ALA A 1 89 ? -12.865 -5.516 -0.914 1.00 92.69 89 ALA A C 1
ATOM 663 O O . ALA A 1 89 ? -12.527 -6.515 -1.548 1.00 92.69 89 ALA A O 1
ATOM 664 N N . VAL A 1 90 ? -11.987 -4.577 -0.542 1.00 94.62 90 VAL A N 1
ATOM 665 C CA . VAL A 1 90 ? -10.561 -4.572 -0.886 1.00 94.62 90 VAL A CA 1
ATOM 666 C C . VAL A 1 90 ? -9.710 -5.157 0.238 1.00 94.62 90 VAL A C 1
ATOM 668 O O . VAL A 1 90 ? -8.822 -5.978 -0.020 1.00 94.62 90 VAL A O 1
ATOM 671 N N . PHE A 1 91 ? -9.980 -4.755 1.480 1.00 93.50 91 PHE A N 1
ATOM 672 C CA . PHE A 1 91 ? -9.309 -5.256 2.673 1.00 93.50 91 PHE A CA 1
ATOM 673 C C . PHE A 1 91 ? -10.317 -5.598 3.768 1.00 93.50 91 PHE A C 1
ATOM 675 O O . PHE A 1 91 ? -11.130 -4.762 4.157 1.00 93.50 91 PHE A O 1
ATOM 682 N N . ASP A 1 92 ? -10.219 -6.820 4.293 1.00 89.44 92 ASP A N 1
ATOM 683 C CA . ASP A 1 92 ? -10.949 -7.213 5.489 1.00 89.44 92 ASP A CA 1
ATOM 684 C C . ASP A 1 92 ? -10.402 -6.481 6.715 1.00 89.44 92 ASP A C 1
ATOM 686 O O . ASP A 1 92 ? -9.225 -6.116 6.811 1.00 89.44 92 ASP A O 1
ATOM 690 N N . MET A 1 93 ? -11.275 -6.326 7.702 1.00 79.19 93 MET A N 1
ATOM 691 C CA . MET A 1 93 ? -10.911 -5.794 9.008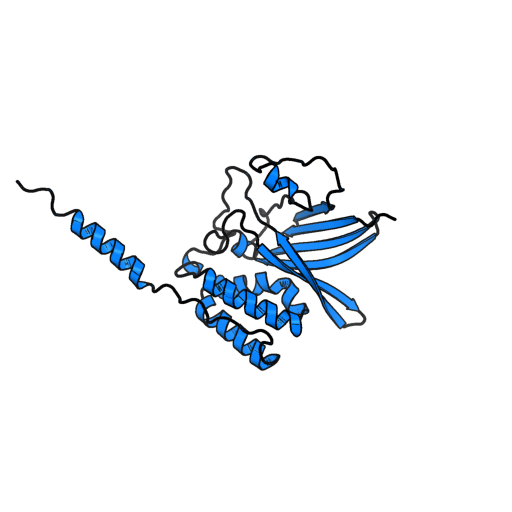 1.00 79.19 93 MET A CA 1
ATOM 692 C C . MET A 1 93 ? -9.888 -6.711 9.669 1.00 79.19 93 MET A C 1
ATOM 694 O O . MET A 1 93 ? -10.042 -7.929 9.623 1.00 79.19 93 MET A O 1
ATOM 698 N N . LEU A 1 94 ? -8.874 -6.132 10.321 1.00 81.94 94 LEU A N 1
ATOM 699 C CA . LEU A 1 94 ? -7.772 -6.864 10.969 1.00 81.94 94 LEU A CA 1
ATOM 700 C C . LEU A 1 94 ? -6.859 -7.640 10.016 1.00 81.94 94 LEU A C 1
ATOM 702 O O . LEU A 1 94 ? -5.924 -8.300 10.481 1.00 81.94 94 LEU A O 1
ATOM 706 N N . GLU A 1 95 ? -7.075 -7.563 8.706 1.00 90.00 95 GLU A N 1
ATOM 707 C CA . GLU A 1 95 ? -6.171 -8.226 7.792 1.00 90.00 95 GLU A CA 1
ATOM 708 C C . GLU A 1 95 ? -4.767 -7.616 7.858 1.00 90.00 95 GLU A C 1
ATOM 710 O O . GLU A 1 95 ? -4.581 -6.399 7.941 1.00 90.00 95 GLU A O 1
ATOM 715 N N . LYS A 1 96 ? -3.765 -8.497 7.800 1.00 92.44 96 LYS A N 1
ATOM 716 C CA . LYS A 1 96 ? -2.364 -8.115 7.678 1.00 92.44 96 LYS A CA 1
ATOM 717 C C . LYS A 1 96 ? -2.073 -7.640 6.260 1.00 92.44 96 LYS A C 1
ATOM 719 O O . LYS A 1 96 ? -2.105 -8.421 5.314 1.00 92.44 96 LYS A O 1
ATOM 724 N N . VAL A 1 97 ? -1.711 -6.375 6.148 1.00 95.06 97 VAL A N 1
ATOM 725 C CA . VAL A 1 97 ? -1.240 -5.743 4.922 1.00 95.06 97 VAL A CA 1
ATOM 726 C C . VAL A 1 97 ? 0.277 -5.701 4.952 1.00 95.06 97 VAL A C 1
ATOM 728 O O . VAL A 1 97 ? 0.870 -5.243 5.930 1.00 95.06 97 VAL A O 1
ATOM 731 N N . GLN A 1 98 ? 0.897 -6.188 3.882 1.00 96.06 98 GLN A N 1
ATOM 732 C CA . GLN A 1 98 ? 2.341 -6.169 3.688 1.00 96.06 98 GLN A CA 1
ATOM 733 C C . GLN A 1 98 ? 2.676 -5.223 2.546 1.00 96.06 98 GLN A C 1
ATOM 735 O O . GLN A 1 98 ? 2.103 -5.332 1.464 1.00 96.06 98 GLN A O 1
ATOM 740 N N . VAL A 1 99 ? 3.593 -4.291 2.786 1.00 97.00 99 VAL A N 1
ATOM 741 C CA . VAL A 1 99 ? 4.046 -3.340 1.766 1.00 97.00 99 VAL A CA 1
ATOM 742 C C . VAL A 1 99 ? 5.558 -3.133 1.848 1.00 97.00 99 VAL A C 1
ATOM 744 O O . VAL A 1 99 ? 6.140 -3.233 2.938 1.00 97.00 99 VAL A O 1
ATOM 747 N N . PRO A 1 100 ? 6.219 -2.862 0.709 1.00 97.19 100 PRO A N 1
ATOM 748 C CA . PRO A 1 100 ? 7.658 -2.639 0.671 1.00 97.19 100 PRO A CA 1
ATOM 749 C C . PRO A 1 100 ? 8.044 -1.410 1.494 1.00 97.19 100 PRO A C 1
ATOM 751 O O . PRO A 1 100 ? 7.382 -0.374 1.439 1.00 97.19 100 PRO A O 1
ATOM 754 N N . LEU A 1 101 ? 9.143 -1.530 2.237 1.00 96.81 101 LEU A N 1
ATOM 755 C CA . LEU A 1 101 ? 9.763 -0.437 2.974 1.00 96.81 101 LEU A CA 1
ATOM 756 C C . LEU A 1 101 ? 11.017 0.012 2.223 1.00 96.81 101 LEU A C 1
ATOM 758 O O . LEU A 1 101 ? 11.952 -0.774 2.051 1.00 96.81 101 LEU A O 1
ATOM 762 N N . VAL A 1 102 ? 11.047 1.270 1.790 1.00 97.44 102 VAL A N 1
ATOM 763 C CA . VAL A 1 102 ? 12.096 1.794 0.905 1.00 97.44 102 VAL A CA 1
ATOM 764 C C . VAL A 1 102 ? 12.870 2.908 1.599 1.00 97.44 102 VAL A C 1
ATOM 766 O O . VAL A 1 102 ? 12.275 3.865 2.090 1.00 97.44 102 VAL A O 1
ATOM 769 N N . SER A 1 103 ? 14.197 2.812 1.617 1.00 95.81 103 SER A N 1
ATOM 770 C CA . SER A 1 103 ? 15.070 3.915 2.017 1.00 95.81 103 SER A CA 1
ATOM 771 C C . SER A 1 103 ? 15.250 4.861 0.845 1.00 95.81 103 SER A C 1
ATOM 773 O O . SER A 1 103 ? 15.641 4.420 -0.234 1.00 95.81 103 SER A O 1
ATOM 775 N N . VAL A 1 104 ? 14.983 6.150 1.050 1.00 92.00 104 VAL A N 1
ATOM 776 C CA . VAL A 1 104 ? 15.182 7.188 0.035 1.00 92.00 104 VAL A CA 1
ATOM 777 C C . VAL A 1 104 ? 16.210 8.183 0.552 1.00 92.00 104 VAL A C 1
ATOM 779 O O . VAL A 1 104 ? 16.015 8.830 1.579 1.00 92.00 104 VAL A O 1
ATOM 782 N N . ARG A 1 105 ? 17.323 8.313 -0.167 1.00 89.12 105 ARG A N 1
ATOM 783 C CA . ARG A 1 105 ? 18.420 9.227 0.158 1.00 89.12 105 ARG A CA 1
ATOM 784 C C . ARG A 1 105 ? 18.634 10.206 -0.986 1.00 89.12 105 ARG A C 1
ATOM 786 O O . ARG A 1 105 ? 18.835 9.813 -2.134 1.00 89.12 105 ARG A O 1
ATOM 793 N N . HIS A 1 106 ? 18.629 11.493 -0.661 1.00 85.00 106 HIS A N 1
ATOM 794 C CA . HIS A 1 106 ? 18.927 12.563 -1.607 1.00 85.00 106 HIS A CA 1
ATOM 795 C C . HIS A 1 106 ? 20.401 12.950 -1.472 1.00 85.00 106 HIS A C 1
ATOM 797 O O . HIS A 1 106 ? 20.827 13.409 -0.414 1.00 85.00 106 HIS A O 1
ATOM 803 N N . ALA A 1 107 ? 21.185 12.764 -2.533 1.00 82.12 107 ALA A N 1
ATOM 804 C CA . ALA A 1 107 ? 22.599 13.130 -2.561 1.00 82.12 107 ALA A CA 1
ATOM 805 C C . ALA A 1 107 ? 22.9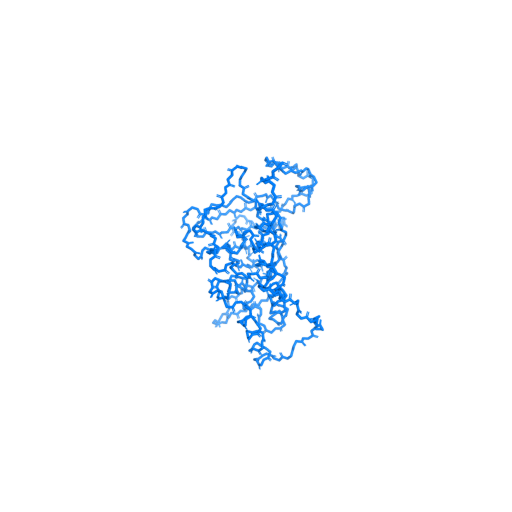44 13.785 -3.901 1.00 82.12 107 ALA A C 1
ATOM 807 O O . ALA A 1 107 ? 22.719 13.188 -4.949 1.00 82.12 107 ALA A O 1
ATOM 808 N N . ALA A 1 108 ? 23.494 15.005 -3.862 1.00 76.56 108 ALA A N 1
ATOM 809 C CA . ALA A 1 108 ? 24.067 15.710 -5.018 1.00 76.56 108 ALA A CA 1
ATOM 810 C C . ALA A 1 108 ? 23.224 15.605 -6.314 1.00 76.56 108 ALA A C 1
ATOM 812 O O . ALA A 1 108 ? 23.698 15.121 -7.340 1.00 76.56 108 ALA A O 1
ATOM 813 N N . ASN A 1 109 ? 21.958 16.041 -6.255 1.00 81.38 109 ASN A N 1
ATOM 814 C CA . ASN A 1 109 ? 20.971 16.007 -7.354 1.00 81.38 109 ASN A CA 1
ATOM 815 C C . ASN A 1 109 ? 20.523 14.612 -7.821 1.00 81.38 109 ASN A C 1
ATOM 817 O O . ASN A 1 109 ? 19.860 14.491 -8.849 1.00 81.38 109 ASN A O 1
ATOM 821 N N . ARG A 1 110 ? 20.847 13.554 -7.077 1.00 82.50 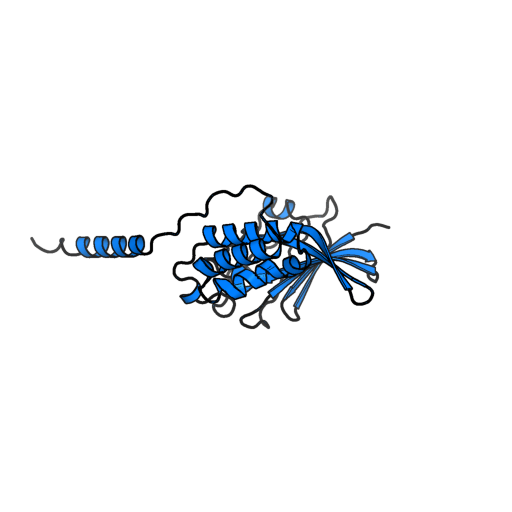110 ARG A N 1
ATOM 822 C CA . ARG A 1 110 ? 20.376 12.193 -7.342 1.00 82.50 110 ARG A CA 1
ATOM 823 C C . ARG A 1 110 ? 19.524 11.688 -6.188 1.00 82.50 110 ARG A C 1
ATOM 825 O O . ARG A 1 110 ? 19.836 11.912 -5.018 1.00 82.50 110 ARG A O 1
ATOM 832 N N . VAL A 1 111 ? 18.472 10.958 -6.536 1.00 86.50 111 VAL A N 1
ATOM 833 C CA . VAL A 1 111 ? 17.653 10.201 -5.588 1.00 86.50 111 VAL A CA 1
ATOM 834 C C . VAL A 1 111 ? 18.134 8.760 -5.628 1.00 86.50 111 VAL A C 1
ATOM 836 O O . VAL A 1 111 ? 18.131 8.136 -6.685 1.00 86.50 111 VAL A O 1
ATOM 839 N N . HIS A 1 112 ? 18.607 8.259 -4.493 1.00 90.06 112 HIS A N 1
ATOM 840 C CA . HIS A 1 112 ? 18.979 6.861 -4.325 1.00 90.06 112 HIS A CA 1
ATOM 841 C C . HIS A 1 112 ? 17.882 6.196 -3.510 1.00 90.06 112 HIS A C 1
ATOM 843 O O . HIS A 1 112 ? 17.637 6.598 -2.373 1.00 90.06 112 HIS A O 1
ATOM 849 N N . ALA A 1 113 ? 17.229 5.202 -4.099 1.00 93.75 113 ALA A N 1
ATOM 850 C CA . ALA A 1 113 ? 16.221 4.405 -3.426 1.00 93.75 113 ALA A CA 1
ATOM 851 C C 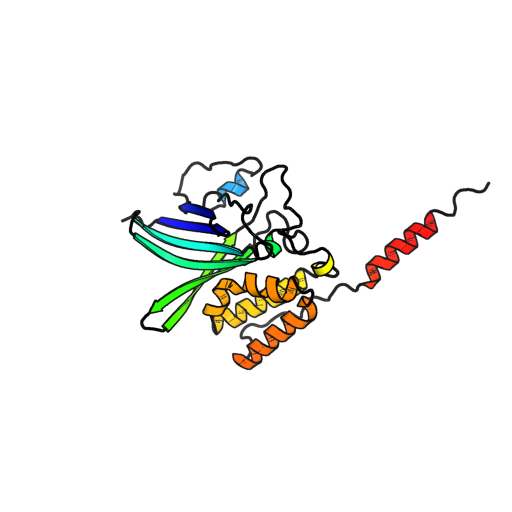. ALA A 1 113 ? 16.699 2.958 -3.317 1.00 93.75 113 ALA A C 1
ATOM 853 O O . ALA A 1 113 ? 17.230 2.407 -4.282 1.00 93.75 113 ALA A O 1
ATOM 854 N N . SER A 1 114 ? 16.502 2.341 -2.158 1.00 94.88 114 SER A N 1
ATOM 855 C CA . SER A 1 114 ? 16.765 0.917 -1.962 1.00 94.88 114 SER A CA 1
ATOM 856 C C . SER A 1 114 ? 15.666 0.273 -1.129 1.00 94.88 114 SER A C 1
ATOM 858 O O . SER A 1 114 ? 15.192 0.841 -0.144 1.00 94.88 114 SER A O 1
ATOM 860 N N . LEU A 1 115 ? 15.256 -0.934 -1.518 1.00 95.62 115 LEU A N 1
ATOM 861 C CA . LEU A 1 115 ? 14.359 -1.750 -0.709 1.00 95.62 115 LEU A CA 1
ATOM 862 C C . LEU A 1 115 ? 15.112 -2.198 0.550 1.00 95.62 115 LEU A C 1
ATOM 864 O O . LEU A 1 115 ? 16.129 -2.882 0.452 1.00 95.62 115 LEU A O 1
ATOM 868 N N . VAL A 1 116 ? 14.627 -1.803 1.727 1.00 95.25 116 VAL A N 1
ATOM 869 C CA . VAL A 1 116 ? 15.246 -2.145 3.022 1.00 95.25 116 VAL A CA 1
ATOM 870 C C . VAL A 1 116 ? 14.462 -3.193 3.802 1.00 95.25 116 VAL A C 1
ATOM 872 O O . VAL A 1 116 ? 14.966 -3.731 4.784 1.00 95.25 116 VAL A O 1
ATOM 875 N N . GLY A 1 117 ? 13.239 -3.505 3.374 1.00 94.56 117 GLY A N 1
ATOM 876 C CA . GLY A 1 117 ? 12.449 -4.573 3.967 1.00 94.56 117 GLY A CA 1
ATOM 877 C C . GLY A 1 117 ? 10.977 -4.500 3.597 1.00 94.56 117 GLY A C 1
ATOM 878 O O . GLY A 1 117 ? 10.590 -3.966 2.560 1.00 94.56 117 GLY A O 1
ATOM 879 N N . THR A 1 118 ? 10.141 -5.046 4.469 1.00 95.50 118 THR A N 1
ATOM 880 C CA . THR A 1 118 ? 8.681 -5.035 4.350 1.00 95.50 118 THR A CA 1
ATOM 881 C C . THR A 1 118 ? 8.102 -4.628 5.692 1.00 95.50 118 THR A C 1
ATOM 883 O O . THR A 1 118 ? 8.551 -5.112 6.732 1.00 95.50 118 THR A O 1
ATOM 886 N N . ILE A 1 119 ? 7.106 -3.747 5.680 1.00 94.06 119 ILE A N 1
ATOM 887 C CA . ILE A 1 119 ? 6.314 -3.446 6.870 1.00 94.06 119 ILE A CA 1
ATOM 888 C C . ILE A 1 119 ? 4.998 -4.212 6.789 1.00 94.06 119 ILE A C 1
ATOM 890 O O . ILE A 1 119 ? 4.341 -4.240 5.750 1.00 94.06 119 ILE A O 1
ATOM 894 N N . THR A 1 120 ? 4.641 -4.863 7.894 1.00 95.00 120 THR A N 1
ATOM 895 C CA . THR A 1 120 ? 3.359 -5.551 8.052 1.00 95.00 120 THR A CA 1
ATOM 896 C C . THR A 1 120 ? 2.541 -4.821 9.100 1.00 95.00 120 THR A C 1
ATOM 898 O O . THR A 1 120 ? 3.026 -4.592 10.207 1.00 95.00 120 THR A O 1
ATOM 901 N N . PHE A 1 121 ? 1.307 -4.468 8.772 1.00 93.25 121 PHE A N 1
ATOM 902 C CA . PHE A 1 121 ? 0.398 -3.790 9.692 1.00 93.25 121 PHE A CA 1
ATOM 903 C C . PHE A 1 121 ? -1.046 -4.223 9.439 1.00 93.25 121 PHE A C 1
ATOM 905 O O . PHE A 1 121 ? -1.342 -4.896 8.460 1.00 93.25 121 PHE A O 1
ATOM 912 N N . SER A 1 122 ? -1.951 -3.844 10.331 1.00 91.50 122 SER A N 1
ATOM 913 C CA . SER A 1 122 ? -3.393 -4.032 10.172 1.00 91.50 122 SER A CA 1
ATOM 914 C C . SER A 1 122 ? -4.106 -2.787 10.674 1.00 91.50 122 SER A C 1
ATOM 916 O O . SER A 1 122 ? -3.607 -2.118 11.583 1.00 91.50 122 SER A O 1
ATOM 918 N N . LEU A 1 123 ? -5.281 -2.494 10.126 1.00 88.56 123 LEU A N 1
ATOM 919 C CA . LEU A 1 123 ? -6.117 -1.388 10.583 1.00 88.56 123 LEU A CA 1
ATOM 920 C C . LEU A 1 123 ? -7.367 -1.903 11.283 1.00 88.56 123 LEU A C 1
ATOM 922 O O . LEU A 1 123 ? -7.932 -2.939 10.931 1.00 88.56 123 LEU A O 1
ATOM 926 N N . ILE A 1 124 ? -7.758 -1.162 12.315 1.00 85.12 124 ILE A N 1
ATOM 927 C CA . ILE A 1 124 ? -8.894 -1.468 13.174 1.00 85.12 124 ILE A CA 1
ATOM 928 C C . ILE A 1 124 ? -9.602 -0.143 13.448 1.00 85.12 124 ILE A C 1
ATOM 930 O O . ILE A 1 124 ? -8.933 0.815 13.854 1.00 85.12 124 ILE A O 1
ATOM 934 N N . PRO A 1 125 ? -10.921 -0.040 13.233 1.00 81.62 125 PRO A N 1
ATOM 935 C CA . PRO A 1 125 ? -11.670 1.122 13.665 1.00 81.62 125 PRO A CA 1
ATOM 936 C C . PRO A 1 125 ? -11.745 1.108 15.192 1.00 81.62 125 PRO A C 1
ATOM 938 O O . PRO A 1 125 ? -11.709 0.038 15.813 1.00 81.62 125 PRO A O 1
ATOM 941 N N . PRO A 1 126 ? -11.910 2.272 15.826 1.00 79.31 126 PRO A N 1
ATOM 942 C CA . PRO A 1 126 ? -12.392 2.305 17.195 1.00 79.31 126 PRO A CA 1
ATOM 943 C C . PRO A 1 126 ? -13.694 1.498 17.325 1.00 79.31 126 PRO A C 1
ATOM 945 O O . PRO A 1 126 ? -14.490 1.406 16.386 1.00 79.31 126 PRO A O 1
ATOM 948 N N . ALA A 1 127 ? -13.904 0.881 18.489 1.00 71.44 127 ALA A N 1
ATOM 949 C CA . ALA A 1 127 ? -15.107 0.095 18.734 1.00 71.44 127 ALA A CA 1
ATOM 950 C C . ALA A 1 127 ? -16.367 0.935 18.455 1.00 71.44 127 ALA A C 1
ATOM 952 O O . ALA A 1 127 ? -16.442 2.089 18.871 1.00 71.44 127 ALA A O 1
ATOM 953 N N . PHE A 1 128 ? -17.351 0.329 17.784 1.00 66.94 128 PHE A N 1
ATOM 954 C CA . PHE A 1 128 ? -18.633 0.947 17.412 1.00 66.94 128 PHE A CA 1
ATOM 955 C C . PHE A 1 128 ? -18.566 2.070 16.361 1.00 66.94 128 PHE A C 1
ATOM 957 O O . PHE A 1 128 ? -19.590 2.690 16.079 1.00 66.94 128 PHE A O 1
ATOM 964 N N . GLU A 1 129 ? -17.415 2.297 15.725 1.00 73.06 129 GLU A N 1
ATOM 965 C CA . GLU A 1 129 ? -17.290 3.234 14.607 1.00 73.06 129 GLU A CA 1
ATOM 966 C C . GLU A 1 129 ? -17.266 2.502 13.257 1.00 73.06 129 GLU A C 1
ATOM 968 O O . GLU A 1 129 ? -16.723 1.405 13.117 1.00 73.06 129 GLU A O 1
ATOM 973 N N . SER A 1 130 ? -17.854 3.130 12.236 1.00 74.00 130 SER A N 1
ATOM 974 C CA . SER A 1 130 ? -17.741 2.690 10.843 1.00 74.00 130 SER A CA 1
ATOM 975 C C . SER A 1 130 ? -17.149 3.810 9.998 1.00 74.00 130 SER A C 1
ATOM 977 O O . SER A 1 130 ? -17.412 4.990 10.236 1.00 74.00 130 SER A O 1
ATOM 979 N N . TYR A 1 131 ? -16.339 3.451 9.004 1.00 77.25 131 TYR A N 1
ATOM 980 C CA . TYR A 1 131 ? -15.725 4.437 8.125 1.00 77.25 131 TYR A CA 1
ATOM 981 C C . TYR A 1 131 ? -16.770 5.047 7.184 1.00 77.25 131 TYR A C 1
ATOM 983 O O . TYR A 1 131 ? -17.488 4.338 6.462 1.00 77.25 131 TYR A O 1
ATOM 991 N N . GLY A 1 132 ? -16.829 6.380 7.158 1.00 78.50 132 GLY A N 1
ATOM 992 C CA . GLY A 1 132 ? -17.702 7.122 6.252 1.00 78.50 132 GLY A CA 1
ATOM 993 C C . GLY A 1 132 ? -17.489 6.715 4.791 1.00 78.50 132 GLY A C 1
ATOM 994 O O . GLY A 1 132 ? -16.392 6.338 4.384 1.00 78.50 132 GLY A O 1
ATOM 995 N N . ALA A 1 133 ? -18.543 6.772 3.975 1.00 83.44 133 ALA A N 1
ATOM 996 C CA . ALA A 1 133 ? -18.443 6.438 2.549 1.00 83.44 133 ALA A CA 1
ATOM 997 C C . ALA A 1 133 ? -17.494 7.379 1.778 1.00 83.44 133 ALA A C 1
ATOM 999 O O . ALA A 1 133 ? -16.947 6.991 0.753 1.00 83.44 133 ALA A O 1
ATOM 1000 N N . SER A 1 134 ? -17.261 8.592 2.288 1.00 83.56 134 SER A N 1
ATOM 1001 C CA . SER A 1 134 ? -16.377 9.601 1.691 1.00 83.56 134 SER A CA 1
ATOM 1002 C C . SER A 1 134 ? -14.892 9.224 1.684 1.00 83.56 134 SER A C 1
ATOM 1004 O O . SER A 1 134 ? -14.148 9.753 0.863 1.00 83.56 134 SER A O 1
ATOM 1006 N N . VAL A 1 135 ? -14.461 8.328 2.578 1.00 86.62 135 VAL A N 1
ATOM 1007 C CA . VAL A 1 135 ? -13.058 7.889 2.719 1.00 86.62 135 VAL A CA 1
ATOM 1008 C C . VAL A 1 135 ? -12.831 6.472 2.185 1.00 86.62 135 VAL A C 1
ATOM 1010 O O . VAL A 1 135 ? -11.799 5.864 2.449 1.00 86.62 135 VAL A O 1
ATOM 1013 N N . ARG A 1 136 ? -13.802 5.930 1.444 1.00 91.06 136 ARG A N 1
ATOM 1014 C CA . ARG A 1 136 ? -13.768 4.597 0.830 1.00 91.06 136 ARG A CA 1
ATOM 1015 C C . ARG A 1 136 ? -13.879 4.718 -0.686 1.00 91.06 136 ARG A C 1
ATOM 1017 O O . ARG A 1 136 ? -14.216 5.782 -1.209 1.00 91.06 136 ARG A O 1
ATOM 1024 N N . PHE A 1 137 ? -13.604 3.636 -1.405 1.00 92.81 137 PHE A N 1
ATOM 1025 C CA . PHE A 1 137 ? -13.981 3.576 -2.812 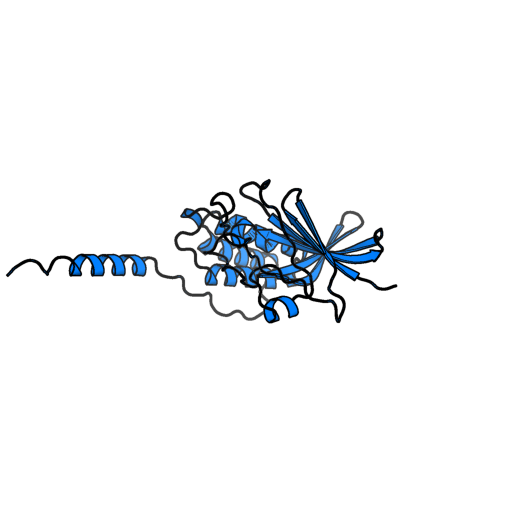1.00 92.81 137 PHE A CA 1
ATOM 1026 C C . PHE A 1 137 ? -15.505 3.589 -2.960 1.00 92.81 137 PHE A C 1
ATOM 1028 O O . PHE A 1 137 ? -16.237 3.091 -2.100 1.00 92.81 137 PHE A O 1
ATOM 1035 N N . SER A 1 138 ? -15.982 4.195 -4.047 1.00 91.69 138 SER A N 1
ATOM 1036 C CA . SER A 1 138 ? -17.408 4.248 -4.354 1.00 91.69 138 SER A CA 1
ATOM 1037 C C . SER A 1 138 ? -17.951 2.848 -4.636 1.00 91.69 138 SER A C 1
ATOM 1039 O O . SER A 1 138 ? -17.226 1.972 -5.106 1.00 91.69 138 SER A O 1
ATOM 1041 N N . SER A 1 139 ? -19.256 2.647 -4.436 1.00 91.19 139 SER A N 1
ATOM 1042 C CA . SER A 1 139 ? -19.902 1.378 -4.795 1.00 91.19 139 SER A CA 1
ATOM 1043 C C . SER A 1 139 ? -19.706 1.022 -6.272 1.00 91.19 139 SER A C 1
ATOM 1045 O O . SER A 1 139 ? -19.586 -0.150 -6.593 1.00 91.19 139 SER A O 1
ATOM 1047 N N . SER A 1 140 ? -19.625 2.025 -7.157 1.00 91.81 140 SER A N 1
ATOM 1048 C CA . SER A 1 140 ? -19.379 1.825 -8.590 1.00 91.81 140 SER A CA 1
ATOM 1049 C C . SER A 1 140 ? -17.975 1.309 -8.902 1.00 91.81 140 SER A C 1
ATOM 1051 O O . SER A 1 140 ? -17.816 0.526 -9.828 1.00 91.81 140 SER A O 1
ATOM 1053 N N . ALA A 1 141 ? -16.960 1.724 -8.139 1.00 91.56 141 ALA A N 1
ATOM 1054 C CA . ALA A 1 141 ? -15.595 1.230 -8.304 1.00 91.56 141 ALA A CA 1
ATOM 1055 C C . ALA A 1 141 ? -15.435 -0.209 -7.791 1.00 91.56 141 ALA A C 1
ATOM 1057 O O . ALA A 1 141 ? -14.512 -0.910 -8.190 1.00 91.56 141 ALA A O 1
ATOM 1058 N N . MET A 1 142 ? -16.323 -0.634 -6.888 1.00 94.62 142 MET A N 1
ATOM 1059 C CA . MET A 1 142 ? -16.322 -1.972 -6.293 1.00 94.62 142 MET A CA 1
ATOM 1060 C C . MET A 1 142 ? -17.209 -2.972 -7.041 1.00 94.62 142 MET A C 1
ATOM 1062 O O . MET A 1 142 ? -17.254 -4.141 -6.659 1.00 94.62 142 MET A O 1
ATOM 1066 N N . ASP A 1 143 ? -17.926 -2.535 -8.076 1.00 92.31 143 ASP A N 1
ATOM 1067 C CA . ASP A 1 143 ? -18.771 -3.424 -8.863 1.00 92.31 143 ASP A CA 1
ATOM 1068 C C . ASP A 1 143 ? -17.907 -4.416 -9.650 1.00 92.31 143 ASP A C 1
ATOM 1070 O O . ASP A 1 143 ? -16.955 -4.028 -10.324 1.00 92.31 143 ASP A O 1
ATOM 1074 N N . GLY A 1 144 ? -18.188 -5.710 -9.493 1.00 91.12 144 GLY A N 1
ATOM 1075 C CA . GLY A 1 144 ? -17.366 -6.784 -10.057 1.00 91.12 144 GLY A CA 1
ATOM 1076 C C . GLY A 1 144 ? -15.939 -6.896 -9.498 1.00 91.12 144 GLY A C 1
ATOM 1077 O O . GLY A 1 144 ? -15.168 -7.700 -10.015 1.00 91.12 144 GLY A O 1
ATOM 1078 N N . PHE A 1 145 ? -15.566 -6.131 -8.460 1.00 95.44 145 PHE A N 1
ATOM 1079 C CA . PHE A 1 145 ? -14.198 -6.101 -7.932 1.00 95.44 145 PHE A CA 1
ATOM 1080 C C . PHE A 1 145 ? -13.721 -7.485 -7.473 1.00 95.44 145 PHE A C 1
ATOM 1082 O O . PHE A 1 145 ? -14.277 -8.071 -6.537 1.00 95.44 145 PHE A O 1
ATOM 1089 N N . ASP A 1 146 ? -12.640 -7.981 -8.084 1.00 95.88 146 ASP A N 1
ATOM 1090 C CA . ASP A 1 146 ? -11.987 -9.218 -7.662 1.00 95.88 146 ASP A CA 1
ATOM 1091 C C . ASP A 1 146 ? -10.693 -8.939 -6.889 1.00 95.88 146 ASP A C 1
ATOM 1093 O O . ASP A 1 146 ? -9.635 -8.592 -7.423 1.00 95.88 146 ASP A O 1
ATOM 1097 N N . ARG A 1 147 ? -10.791 -9.141 -5.577 1.00 95.31 147 ARG A N 1
ATOM 1098 C CA . ARG A 1 147 ? -9.700 -8.941 -4.627 1.00 95.31 147 ARG A CA 1
ATOM 1099 C C . ARG A 1 147 ? -8.479 -9.820 -4.903 1.00 95.31 147 ARG A C 1
ATOM 1101 O O . ARG A 1 147 ? -7.355 -9.360 -4.703 1.00 95.31 147 ARG A O 1
ATOM 1108 N N . ALA A 1 148 ? -8.678 -11.072 -5.312 1.00 95.25 148 ALA A N 1
ATOM 1109 C CA . ALA A 1 148 ? -7.578 -12.005 -5.545 1.00 95.25 148 ALA A CA 1
ATOM 1110 C C . ALA A 1 148 ? -6.804 -11.613 -6.807 1.00 95.25 148 ALA A C 1
ATOM 1112 O O . ALA A 1 148 ? -5.573 -11.591 -6.790 1.00 95.25 148 ALA A O 1
ATOM 1113 N N . TYR A 1 149 ? -7.518 -11.218 -7.860 1.00 95.94 149 TYR A N 1
ATOM 1114 C CA . TYR A 1 149 ? -6.928 -10.742 -9.107 1.00 95.94 149 TYR A CA 1
ATOM 1115 C C . TYR A 1 149 ? -6.088 -9.472 -8.907 1.00 95.94 149 TYR A C 1
ATOM 1117 O O . TYR A 1 149 ? -4.934 -9.403 -9.334 1.00 95.94 149 TYR A O 1
ATOM 1125 N N . VAL A 1 150 ? -6.626 -8.471 -8.203 1.00 96.94 150 VAL A N 1
ATOM 1126 C CA . VAL A 1 150 ? -5.906 -7.209 -7.956 1.00 96.94 150 VAL A CA 1
ATOM 1127 C C . VAL A 1 150 ? -4.638 -7.433 -7.136 1.00 96.94 150 VAL A C 1
ATOM 1129 O O . VAL A 1 150 ? -3.589 -6.860 -7.445 1.00 96.94 150 VAL A O 1
ATOM 1132 N N . ARG A 1 151 ? -4.700 -8.295 -6.118 1.00 95.88 151 ARG A N 1
ATOM 1133 C CA . ARG A 1 151 ? -3.531 -8.655 -5.301 1.00 95.88 151 ARG A CA 1
ATOM 1134 C C . ARG A 1 151 ? -2.484 -9.407 -6.093 1.00 95.88 151 ARG A C 1
ATOM 1136 O O . ARG A 1 151 ? -1.315 -9.058 -6.009 1.00 95.88 151 ARG A O 1
ATOM 1143 N N . TYR A 1 152 ? -2.912 -10.362 -6.912 1.00 96.25 152 TYR A N 1
ATOM 1144 C CA . TYR A 1 152 ? -2.024 -11.112 -7.788 1.00 96.25 152 TYR A CA 1
ATOM 1145 C C . TYR A 1 152 ? -1.159 -10.181 -8.655 1.00 96.25 152 TYR A C 1
ATOM 1147 O O . TYR A 1 152 ? 0.066 -10.312 -8.670 1.00 96.25 152 TYR A O 1
ATOM 1155 N N . TYR A 1 153 ? -1.763 -9.189 -9.318 1.00 97.25 153 TYR A N 1
ATOM 1156 C CA . TYR A 1 153 ? -0.992 -8.232 -10.120 1.00 97.25 153 TYR A CA 1
ATOM 1157 C C . TYR A 1 153 ? -0.195 -7.242 -9.272 1.00 97.25 153 TYR A C 1
ATOM 1159 O O . TYR A 1 153 ? 0.933 -6.915 -9.635 1.00 97.25 153 TYR A O 1
ATOM 1167 N N . THR A 1 154 ? -0.737 -6.795 -8.137 1.00 96.94 154 THR A N 1
ATOM 1168 C CA . THR A 1 154 ? -0.012 -5.922 -7.200 1.00 96.94 154 THR A CA 1
ATOM 1169 C C . THR A 1 154 ? 1.287 -6.580 -6.736 1.00 96.94 154 THR A C 1
ATOM 1171 O O . THR A 1 154 ? 2.347 -5.960 -6.806 1.00 96.94 154 THR A O 1
ATOM 1174 N N . ASP A 1 155 ? 1.232 -7.850 -6.340 1.00 95.69 155 ASP A N 1
ATOM 1175 C CA . ASP A 1 155 ? 2.393 -8.602 -5.871 1.00 95.69 155 ASP A CA 1
ATOM 1176 C C . ASP A 1 155 ? 3.423 -8.804 -6.983 1.00 95.69 155 ASP A C 1
ATOM 1178 O O . ASP A 1 155 ? 4.617 -8.609 -6.752 1.00 95.69 155 ASP A O 1
ATOM 1182 N N . ARG A 1 156 ? 2.986 -9.146 -8.203 1.00 95.94 156 ARG A N 1
ATOM 1183 C CA . ARG A 1 156 ? 3.888 -9.302 -9.359 1.00 95.94 156 ARG A CA 1
ATOM 1184 C C . ARG A 1 156 ? 4.581 -7.997 -9.732 1.00 95.94 156 ARG A C 1
ATOM 1186 O O . ARG A 1 156 ? 5.795 -7.984 -9.922 1.00 95.94 156 ARG A O 1
ATOM 1193 N N . ILE A 1 157 ? 3.836 -6.892 -9.772 1.00 96.94 157 ILE A N 1
ATOM 1194 C CA . ILE A 1 157 ? 4.388 -5.558 -10.040 1.00 96.94 157 ILE A CA 1
ATOM 1195 C C . ILE A 1 157 ? 5.404 -5.177 -8.956 1.00 96.94 157 ILE A C 1
ATOM 1197 O O . ILE A 1 157 ? 6.506 -4.733 -9.280 1.00 96.94 157 ILE A O 1
ATOM 1201 N N . CYS A 1 158 ? 5.081 -5.397 -7.679 1.00 96.12 158 CYS A N 1
ATOM 1202 C CA . CYS A 1 158 ? 5.998 -5.138 -6.570 1.00 96.12 158 CYS A CA 1
ATOM 1203 C C . CYS A 1 158 ? 7.282 -5.976 -6.668 1.00 96.12 158 CYS A C 1
ATOM 1205 O O . CYS A 1 158 ? 8.372 -5.431 -6.492 1.00 96.12 158 CYS A O 1
ATOM 1207 N N . ARG A 1 159 ? 7.179 -7.276 -6.980 1.00 94.69 159 ARG A N 1
ATOM 1208 C CA . ARG A 1 159 ? 8.350 -8.149 -7.167 1.00 94.69 159 ARG A CA 1
ATOM 1209 C C . ARG A 1 159 ? 9.222 -7.669 -8.317 1.00 94.69 159 ARG A C 1
ATOM 1211 O O . ARG A 1 159 ? 10.416 -7.475 -8.116 1.00 94.69 159 ARG A O 1
ATOM 1218 N N . LEU A 1 160 ? 8.635 -7.383 -9.478 1.00 95.31 160 LEU A N 1
ATOM 1219 C CA . LEU A 1 160 ? 9.380 -6.865 -10.624 1.00 95.31 160 LEU A CA 1
ATOM 1220 C C . LEU A 1 160 ? 10.125 -5.573 -10.254 1.00 95.31 160 LEU A C 1
ATOM 1222 O O . LEU A 1 160 ? 11.341 -5.485 -10.405 1.00 95.31 160 LEU A O 1
ATOM 1226 N N . LEU A 1 161 ? 9.420 -4.591 -9.690 1.00 95.50 161 LEU A N 1
ATOM 1227 C CA . LEU A 1 161 ? 10.016 -3.310 -9.308 1.00 95.50 161 LEU A CA 1
ATOM 1228 C C . LEU A 1 161 ? 11.085 -3.447 -8.214 1.00 95.50 161 LEU A C 1
ATOM 1230 O O . LEU A 1 161 ? 12.028 -2.660 -8.203 1.00 95.50 161 LEU A O 1
ATOM 1234 N N . SER A 1 162 ? 11.010 -4.461 -7.348 1.00 94.25 162 SER A N 1
ATOM 1235 C CA . SER A 1 162 ? 12.039 -4.707 -6.327 1.00 94.25 162 SER A CA 1
ATOM 1236 C C . SER A 1 162 ? 13.429 -4.988 -6.900 1.00 94.25 162 SER A C 1
ATOM 1238 O O . SER A 1 162 ? 14.425 -4.694 -6.239 1.00 94.25 162 SER A O 1
ATOM 1240 N N . HIS A 1 163 ? 13.502 -5.481 -8.138 1.00 92.31 163 HIS A N 1
ATOM 1241 C CA . HIS A 1 163 ? 14.760 -5.760 -8.825 1.00 92.31 163 HIS A CA 1
ATOM 1242 C C . HIS A 1 163 ? 15.273 -4.592 -9.672 1.00 92.31 163 HIS A C 1
ATOM 1244 O O . HIS A 1 163 ? 16.478 -4.504 -9.907 1.00 92.31 163 HIS A O 1
ATOM 1250 N N . TYR A 1 164 ? 14.384 -3.704 -10.128 1.00 93.25 164 TYR A N 1
ATOM 1251 C CA . TYR A 1 164 ? 14.710 -2.715 -11.163 1.00 93.25 164 TYR A CA 1
ATOM 1252 C C . TYR A 1 164 ? 14.537 -1.256 -10.728 1.00 93.25 164 TYR A C 1
ATOM 1254 O O . TYR A 1 164 ? 15.336 -0.410 -11.122 1.00 93.25 164 TYR A O 1
ATOM 1262 N N . ASP A 1 165 ? 13.521 -0.943 -9.923 1.00 93.94 165 ASP A N 1
ATOM 1263 C CA . ASP A 1 165 ? 13.188 0.430 -9.538 1.00 93.94 165 ASP A CA 1
ATOM 1264 C C . ASP A 1 165 ? 12.564 0.488 -8.136 1.00 93.94 165 ASP A C 1
ATOM 1266 O O . ASP A 1 165 ? 11.346 0.569 -7.949 1.00 93.94 165 ASP A O 1
ATOM 1270 N N . ALA A 1 166 ? 13.437 0.505 -7.128 1.00 94.69 166 ALA A N 1
ATOM 1271 C CA . ALA A 1 166 ? 13.028 0.651 -5.737 1.00 94.69 166 ALA A CA 1
ATOM 1272 C C . ALA A 1 166 ? 12.350 2.002 -5.448 1.00 94.69 166 ALA A C 1
ATOM 1274 O O . ALA A 1 166 ? 11.587 2.098 -4.491 1.00 94.69 166 ALA A O 1
ATOM 1275 N N . ASN A 1 167 ? 12.584 3.047 -6.252 1.00 95.00 167 ASN A N 1
ATOM 1276 C CA . ASN A 1 167 ? 11.966 4.351 -6.016 1.00 95.00 167 ASN A CA 1
ATOM 1277 C C . ASN A 1 167 ? 10.453 4.293 -6.261 1.00 95.00 167 ASN A C 1
ATOM 1279 O O . ASN A 1 167 ? 9.680 4.824 -5.465 1.00 95.00 167 ASN A O 1
ATOM 1283 N N . SER A 1 168 ? 10.020 3.588 -7.310 1.00 95.56 168 SER A N 1
ATOM 1284 C CA . SER A 1 168 ? 8.592 3.385 -7.583 1.00 95.56 168 SER A CA 1
ATOM 1285 C C . SER A 1 168 ? 7.870 2.547 -6.526 1.00 95.56 168 SER A C 1
ATOM 1287 O O . SER A 1 168 ? 6.644 2.590 -6.479 1.00 95.56 168 SER A O 1
ATOM 1289 N N . LEU A 1 169 ? 8.590 1.814 -5.668 1.00 96.88 169 LEU A N 1
ATOM 1290 C CA . LEU A 1 169 ? 7.991 1.019 -4.593 1.00 96.88 169 LEU A CA 1
ATOM 1291 C C . LEU A 1 169 ? 7.504 1.851 -3.400 1.00 96.88 169 LEU A C 1
ATOM 1293 O O . LEU A 1 169 ? 6.694 1.347 -2.626 1.00 96.88 169 LEU A O 1
ATOM 1297 N N . VAL A 1 170 ?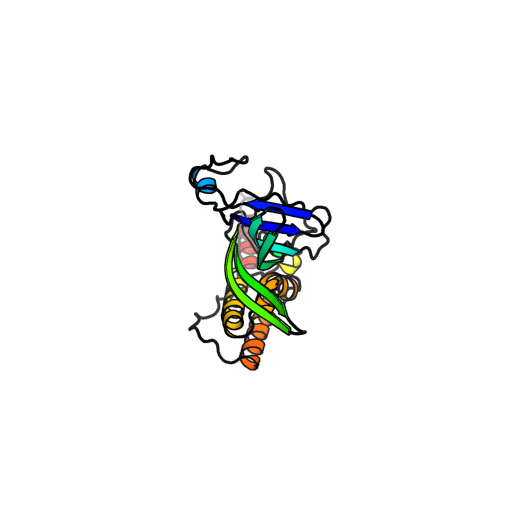 7.961 3.099 -3.240 1.00 97.19 170 VAL A N 1
ATOM 1298 C CA . VAL A 1 170 ? 7.603 3.938 -2.079 1.00 97.19 170 VAL A CA 1
ATOM 1299 C C . VAL A 1 170 ? 6.089 4.100 -1.962 1.00 97.19 170 VAL A C 1
ATOM 1301 O O . VAL A 1 170 ? 5.539 3.936 -0.881 1.00 97.19 170 VAL A O 1
ATOM 1304 N N . ASP A 1 171 ? 5.415 4.409 -3.063 1.00 96.75 171 ASP A N 1
ATOM 1305 C CA . ASP A 1 171 ? 3.984 4.706 -3.134 1.00 96.75 171 ASP A CA 1
ATOM 1306 C C . ASP A 1 171 ? 3.222 3.719 -4.025 1.00 96.75 171 ASP A C 1
ATOM 1308 O O . ASP A 1 171 ? 2.082 3.989 -4.400 1.00 96.75 171 ASP A O 1
ATOM 1312 N N . ILE A 1 172 ? 3.821 2.569 -4.364 1.00 97.12 172 ILE A N 1
ATOM 1313 C CA . ILE A 1 172 ? 3.245 1.625 -5.333 1.00 97.12 172 ILE A CA 1
ATOM 1314 C C . ILE A 1 172 ? 1.839 1.174 -4.940 1.00 97.12 172 ILE A C 1
ATOM 1316 O O . ILE A 1 172 ? 0.947 1.126 -5.783 1.00 97.12 172 ILE A O 1
ATOM 1320 N N . HIS A 1 173 ? 1.606 0.916 -3.651 1.00 97.38 173 HIS A N 1
ATOM 1321 C CA . HIS A 1 173 ? 0.285 0.545 -3.162 1.00 97.38 173 HIS A CA 1
ATOM 1322 C C . HIS A 1 173 ? -0.712 1.681 -3.398 1.00 97.38 173 HIS A C 1
ATOM 1324 O O . HIS A 1 173 ? -1.802 1.446 -3.912 1.00 97.38 173 HIS A O 1
ATOM 1330 N N . ALA A 1 174 ? -0.386 2.915 -3.009 1.00 96.69 174 ALA A N 1
ATOM 1331 C CA . ALA A 1 174 ? -1.277 4.040 -3.270 1.00 96.69 174 ALA A CA 1
ATOM 1332 C C . ALA A 1 174 ? -1.532 4.184 -4.777 1.00 96.69 174 ALA A C 1
ATOM 1334 O O . ALA A 1 174 ? -2.678 4.190 -5.210 1.00 96.69 174 ALA A O 1
ATOM 1335 N N . ARG A 1 175 ? -0.478 4.177 -5.590 1.00 96.50 175 ARG A N 1
ATOM 1336 C CA . ARG A 1 175 ? -0.558 4.348 -7.040 1.00 96.50 175 ARG A CA 1
ATOM 1337 C C . ARG A 1 175 ? -1.455 3.310 -7.715 1.00 96.50 175 ARG A C 1
ATOM 1339 O O . ARG A 1 175 ? -2.346 3.689 -8.464 1.00 96.50 175 ARG A O 1
ATOM 1346 N N . LEU A 1 176 ? -1.269 2.019 -7.438 1.00 97.00 176 LEU A N 1
ATOM 1347 C CA . LEU A 1 176 ? -2.044 0.966 -8.101 1.00 97.00 176 LEU A CA 1
ATOM 1348 C C . LEU A 1 176 ? -3.535 1.038 -7.748 1.00 97.00 176 LEU A C 1
ATOM 1350 O O . LEU A 1 176 ? -4.391 0.993 -8.633 1.00 97.00 176 LEU A O 1
ATOM 1354 N N . TYR A 1 177 ? -3.858 1.200 -6.465 1.00 96.81 177 TYR A N 1
ATOM 1355 C CA . TYR A 1 177 ? -5.249 1.271 -6.026 1.00 96.81 177 TYR A CA 1
ATOM 1356 C C . TYR A 1 177 ? -5.928 2.573 -6.465 1.00 96.81 177 TYR A C 1
ATOM 1358 O O . TYR A 1 177 ? -7.068 2.556 -6.930 1.00 96.81 177 TYR A O 1
ATOM 1366 N N . GLU A 1 178 ? -5.235 3.704 -6.380 1.00 95.00 178 GLU A N 1
ATOM 1367 C CA . GLU A 1 178 ? -5.815 4.986 -6.769 1.00 95.00 178 GLU A CA 1
ATOM 1368 C C . GLU A 1 178 ? -5.936 5.133 -8.291 1.00 95.00 178 GLU A C 1
ATOM 1370 O O . GLU A 1 178 ? -6.927 5.684 -8.759 1.00 95.00 178 GLU A O 1
ATOM 1375 N N . SER A 1 179 ? -5.000 4.614 -9.088 1.00 95.44 179 SER A N 1
ATOM 1376 C CA . SER A 1 179 ? -5.071 4.724 -10.552 1.00 95.44 179 SER A CA 1
ATOM 1377 C C . SER A 1 179 ? -6.005 3.702 -11.194 1.00 95.44 179 SER A C 1
ATOM 1379 O O . SER A 1 179 ? -6.719 4.054 -12.132 1.00 95.44 179 SER A O 1
ATOM 1381 N N . TYR A 1 180 ? -6.014 2.457 -10.707 1.00 96.50 180 TYR A N 1
ATOM 1382 C CA . TYR A 1 180 ? -6.716 1.366 -11.386 1.00 96.50 180 TYR A CA 1
ATOM 1383 C C . TYR A 1 180 ? -8.002 0.934 -10.687 1.00 96.50 180 TYR A C 1
ATOM 1385 O O . TYR A 1 180 ? -9.020 0.708 -11.343 1.00 96.50 180 TYR A O 1
ATOM 1393 N N . VAL A 1 181 ? -7.990 0.842 -9.356 1.00 95.31 181 VAL A N 1
ATOM 1394 C CA . VAL A 1 181 ? -9.173 0.399 -8.605 1.00 95.31 181 VAL A CA 1
ATOM 1395 C C . VAL A 1 181 ? -10.193 1.527 -8.494 1.00 95.31 181 VAL A C 1
ATOM 1397 O O . VAL A 1 181 ? -11.367 1.306 -8.773 1.00 95.31 181 VAL A O 1
ATOM 1400 N N . SER A 1 182 ? -9.764 2.754 -8.183 1.00 93.50 182 SER A N 1
ATOM 1401 C CA . SER A 1 182 ? -10.694 3.888 -8.047 1.00 93.50 182 SER A CA 1
ATOM 1402 C C . SER A 1 182 ? -11.443 4.231 -9.347 1.00 93.50 182 SER A C 1
ATOM 1404 O O . SER A 1 182 ? -12.589 4.674 -9.298 1.00 93.50 182 SER A O 1
ATOM 1406 N N . CYS A 1 183 ? -10.819 3.965 -10.500 1.00 92.12 183 CYS A N 1
ATOM 1407 C CA . CYS A 1 183 ? -11.362 4.211 -11.838 1.00 92.12 183 CYS A CA 1
ATOM 1408 C C . CYS A 1 183 ? -12.105 3.003 -12.438 1.00 92.12 183 CYS A C 1
ATOM 1410 O O . CYS A 1 183 ? -12.510 3.066 -13.597 1.00 92.12 183 CYS A O 1
ATOM 1412 N N . ASN A 1 184 ? -12.256 1.906 -11.689 1.00 94.50 184 ASN A N 1
ATOM 1413 C CA . ASN A 1 184 ? -12.815 0.637 -12.166 1.00 94.50 184 ASN A CA 1
ATOM 1414 C C . ASN A 1 184 ? -12.160 0.093 -13.457 1.00 94.50 184 ASN A C 1
ATOM 1416 O O . ASN A 1 184 ? -12.831 -0.444 -14.334 1.00 94.50 184 ASN A O 1
ATOM 1420 N N . CYS A 1 185 ? -10.843 0.254 -13.600 1.00 95.19 185 CYS A N 1
ATOM 1421 C CA . CYS A 1 185 ? -10.079 -0.246 -14.749 1.00 95.19 185 CYS A CA 1
ATOM 1422 C C . CYS A 1 185 ? -8.994 -1.250 -14.335 1.00 95.19 185 CYS A C 1
ATOM 1424 O O . CYS A 1 185 ? -8.025 -1.470 -15.057 1.00 95.19 185 CYS A O 1
ATOM 1426 N N . TRP A 1 186 ? -9.143 -1.861 -13.160 1.00 95.75 186 TRP A N 1
ATOM 1427 C CA . TRP A 1 186 ? -8.175 -2.790 -12.579 1.00 95.75 186 TRP A CA 1
ATOM 1428 C C . TRP A 1 186 ? -8.028 -4.092 -13.370 1.00 95.75 186 TRP A C 1
ATOM 1430 O O . TRP A 1 186 ? -6.919 -4.620 -13.435 1.00 95.75 186 TRP A O 1
ATOM 1440 N N . GLU A 1 187 ? -9.095 -4.574 -14.009 1.00 94.38 187 GLU A N 1
ATOM 1441 C CA . GLU A 1 187 ? -9.092 -5.831 -14.766 1.00 94.38 187 GLU A CA 1
ATOM 1442 C C . GLU A 1 187 ? -8.060 -5.803 -15.902 1.00 94.38 187 GLU A C 1
ATOM 1444 O O . GLU A 1 187 ? -7.165 -6.647 -15.979 1.00 94.38 187 GLU A O 1
ATOM 1449 N N . THR A 1 188 ? -8.128 -4.777 -16.749 1.00 94.88 188 THR A N 1
ATOM 1450 C CA . THR A 1 188 ? -7.227 -4.608 -17.894 1.00 94.88 188 THR A CA 1
ATOM 1451 C C . THR A 1 188 ? -5.999 -3.776 -17.536 1.00 94.88 188 THR A C 1
ATOM 1453 O O . THR A 1 188 ? -4.886 -4.114 -17.940 1.00 94.88 188 THR A O 1
ATOM 1456 N N . GLY A 1 189 ? -6.163 -2.729 -16.728 1.00 96.69 189 GLY A N 1
ATOM 1457 C CA . GLY A 1 189 ? -5.124 -1.747 -16.433 1.00 96.69 189 GLY A CA 1
ATOM 1458 C C . GLY A 1 189 ? -3.946 -2.298 -15.636 1.00 96.69 189 GLY A C 1
ATOM 1459 O O . GLY A 1 189 ? -2.808 -1.949 -15.941 1.00 96.69 189 GLY A O 1
ATOM 1460 N N . LEU A 1 190 ? -4.174 -3.199 -14.672 1.00 97.12 190 LEU A N 1
ATOM 1461 C CA . LEU A 1 190 ? -3.078 -3.810 -13.907 1.00 97.12 190 LEU A CA 1
ATOM 1462 C C . LEU A 1 190 ? -2.241 -4.760 -14.771 1.00 97.12 190 LEU A C 1
ATOM 1464 O O . LEU A 1 190 ? -1.012 -4.743 -14.701 1.00 97.12 190 LEU A O 1
ATOM 1468 N N . SER A 1 191 ? -2.899 -5.551 -15.621 1.00 96.12 191 SER A N 1
ATOM 1469 C CA . SER A 1 191 ? -2.210 -6.456 -16.544 1.00 96.12 191 SER A CA 1
ATOM 1470 C C . SER A 1 191 ? -1.398 -5.696 -17.598 1.00 96.12 191 SER A C 1
ATOM 1472 O O . SER A 1 191 ? -0.243 -6.045 -17.849 1.00 96.12 191 SER A O 1
ATOM 1474 N N . ALA A 1 192 ? -1.954 -4.608 -18.141 1.00 97.25 192 ALA A N 1
ATOM 1475 C CA . ALA A 1 192 ? -1.262 -3.715 -19.063 1.00 97.25 192 ALA A CA 1
ATOM 1476 C C . ALA A 1 192 ? -0.080 -3.009 -18.382 1.00 97.25 192 ALA A C 1
ATOM 1478 O O . ALA A 1 192 ? 1.013 -2.977 -18.936 1.00 97.25 192 ALA A O 1
ATOM 1479 N N . CYS A 1 193 ? -0.261 -2.532 -17.145 1.00 97.06 193 CYS A N 1
ATOM 1480 C CA . CYS A 1 193 ? 0.812 -1.933 -16.350 1.00 97.06 193 CYS A CA 1
ATOM 1481 C C . CYS A 1 193 ? 1.995 -2.893 -16.180 1.00 97.06 193 CYS A C 1
ATOM 1483 O O . CYS A 1 193 ? 3.144 -2.509 -16.399 1.00 97.06 193 CYS A O 1
ATOM 1485 N N . LEU A 1 194 ? 1.723 -4.154 -15.829 1.00 96.62 194 LEU A N 1
ATOM 1486 C CA . LEU A 1 194 ? 2.769 -5.166 -15.713 1.00 96.62 194 LEU A CA 1
ATOM 1487 C C . LEU A 1 194 ? 3.466 -5.412 -17.058 1.00 96.62 194 LEU A C 1
ATOM 1489 O O . LEU A 1 194 ? 4.694 -5.455 -17.099 1.00 96.62 194 LEU A O 1
ATOM 1493 N N . ALA A 1 195 ? 2.710 -5.532 -18.153 1.00 96.50 195 ALA A N 1
ATOM 1494 C CA . ALA A 1 195 ? 3.278 -5.707 -19.489 1.00 96.50 195 ALA A CA 1
ATOM 1495 C C . ALA A 1 195 ? 4.202 -4.537 -19.877 1.00 96.50 195 ALA A C 1
ATOM 1497 O O . ALA A 1 195 ? 5.321 -4.766 -20.337 1.00 96.50 195 ALA A O 1
ATOM 1498 N N . ASP A 1 196 ? 3.787 -3.298 -19.611 1.00 97.25 196 ASP A N 1
ATOM 1499 C CA . ASP A 1 196 ? 4.588 -2.098 -19.865 1.00 97.25 196 ASP A CA 1
ATOM 1500 C C . ASP A 1 196 ? 5.874 -2.075 -19.030 1.00 97.25 196 ASP A C 1
ATOM 1502 O O . ASP A 1 196 ? 6.943 -1.701 -19.526 1.00 97.25 196 ASP A O 1
ATOM 1506 N N . LEU A 1 197 ? 5.802 -2.494 -17.763 1.00 96.38 197 LEU A N 1
ATOM 1507 C CA . LEU A 1 197 ? 6.980 -2.611 -16.904 1.00 96.38 197 LEU A CA 1
ATOM 1508 C C . LEU A 1 197 ? 7.938 -3.698 -17.398 1.00 96.38 197 LEU A C 1
ATOM 1510 O O . LEU A 1 197 ? 9.147 -3.477 -17.376 1.00 96.38 197 LEU A O 1
ATOM 1514 N N . VAL A 1 198 ? 7.422 -4.826 -17.892 1.00 95.94 198 VAL A N 1
ATOM 1515 C CA . VAL A 1 198 ? 8.237 -5.900 -18.480 1.00 95.94 198 VAL A CA 1
ATOM 1516 C C . VAL A 1 198 ? 8.930 -5.436 -19.762 1.00 95.94 198 VAL A C 1
ATOM 1518 O O . VAL A 1 198 ? 10.111 -5.716 -19.965 1.00 95.94 198 VAL A O 1
ATOM 1521 N N . VAL A 1 199 ? 8.238 -4.676 -20.614 1.00 96.94 199 VAL A N 1
ATOM 1522 C CA . VAL A 1 199 ? 8.848 -4.065 -21.808 1.00 96.94 199 VAL A CA 1
ATOM 1523 C C . VAL A 1 199 ? 9.952 -3.082 -21.415 1.00 96.94 199 VAL A C 1
ATOM 1525 O O . VAL A 1 199 ? 10.995 -3.033 -22.067 1.00 96.94 199 VAL A O 1
ATOM 1528 N N . ARG A 1 200 ? 9.743 -2.309 -20.345 1.00 96.00 200 ARG A N 1
ATOM 1529 C CA . ARG A 1 200 ? 10.685 -1.278 -19.895 1.00 96.00 200 ARG A CA 1
ATOM 1530 C C . ARG A 1 200 ? 11.928 -1.842 -19.209 1.00 96.00 200 ARG A C 1
ATOM 1532 O O . ARG A 1 200 ? 13.021 -1.339 -19.452 1.00 96.00 200 ARG A O 1
ATOM 1539 N N . TRP A 1 201 ? 11.760 -2.824 -18.328 1.00 93.62 201 TRP A N 1
ATOM 1540 C CA . TRP A 1 201 ? 12.809 -3.277 -17.408 1.00 93.62 201 TRP A CA 1
ATOM 1541 C C . TRP A 1 201 ? 13.339 -4.680 -17.705 1.00 93.62 201 TRP A C 1
ATOM 1543 O O . TRP A 1 201 ? 14.422 -5.036 -17.245 1.00 93.62 201 TRP A O 1
ATOM 1553 N N . GLY A 1 202 ? 12.619 -5.458 -18.510 1.00 91.12 202 GLY A N 1
ATOM 1554 C CA . GLY A 1 202 ? 12.948 -6.842 -18.820 1.00 91.12 202 GLY A CA 1
ATOM 1555 C C . GLY A 1 202 ? 11.964 -7.834 -18.206 1.00 91.12 202 GLY A C 1
ATOM 1556 O O . GLY A 1 202 ? 10.970 -7.477 -17.579 1.00 91.12 202 GLY A O 1
ATOM 1557 N N . LYS A 1 203 ? 12.230 -9.119 -18.445 1.00 90.75 203 LYS A N 1
ATOM 1558 C CA . LYS A 1 203 ? 11.353 -10.215 -18.022 1.00 90.75 203 LYS A CA 1
ATOM 1559 C C . LYS A 1 203 ? 11.311 -10.338 -16.501 1.00 90.75 203 LYS A C 1
ATOM 1561 O O . LYS A 1 203 ? 12.296 -10.066 -15.822 1.00 90.75 203 LYS A O 1
ATOM 1566 N N . GLU A 1 204 ? 10.186 -10.828 -15.994 1.00 90.94 204 GLU A N 1
ATOM 1567 C CA . GLU A 1 204 ? 10.082 -11.257 -14.602 1.00 90.94 204 GLU A CA 1
ATOM 1568 C C . GLU A 1 204 ? 11.118 -12.347 -14.300 1.00 90.94 204 GLU A C 1
ATOM 1570 O O . GLU A 1 204 ? 11.332 -13.258 -15.104 1.00 90.94 204 GLU A O 1
ATOM 1575 N N . LEU A 1 205 ? 11.779 -12.217 -13.150 1.00 85.25 205 LEU A N 1
ATOM 1576 C CA . LEU A 1 205 ? 12.832 -13.136 -12.717 1.00 85.25 205 LEU A CA 1
ATOM 1577 C C . LEU A 1 205 ? 12.259 -14.380 -12.029 1.00 85.25 205 LEU A C 1
ATOM 1579 O O . LEU A 1 205 ? 12.839 -15.459 -12.131 1.00 85.25 205 LEU A O 1
ATOM 1583 N N . ASP A 1 206 ? 11.108 -14.229 -11.372 1.00 83.38 206 ASP A N 1
ATOM 1584 C CA . ASP A 1 206 ? 10.469 -15.293 -10.609 1.00 83.38 206 ASP A CA 1
ATOM 1585 C C . ASP A 1 206 ? 9.354 -15.977 -11.414 1.00 83.38 206 ASP A C 1
ATOM 1587 O O . ASP A 1 206 ? 8.533 -15.298 -12.046 1.00 83.38 206 ASP A O 1
ATOM 1591 N N . PRO A 1 207 ? 9.253 -17.318 -11.363 1.00 81.12 207 PRO A N 1
ATOM 1592 C CA . PRO A 1 207 ? 8.116 -18.026 -11.931 1.00 81.12 207 PRO A CA 1
ATOM 1593 C C . PRO A 1 207 ? 6.826 -17.604 -11.217 1.00 81.12 207 PRO A C 1
ATOM 1595 O O . PRO A 1 207 ? 6.758 -17.554 -9.988 1.00 81.12 207 PRO A O 1
ATOM 1598 N N . CYS A 1 208 ? 5.789 -17.315 -12.001 1.00 83.94 208 CYS A N 1
ATOM 1599 C CA . CYS A 1 208 ? 4.488 -16.899 -11.492 1.00 83.94 208 CYS A CA 1
ATOM 1600 C C . CYS A 1 208 ? 3.406 -17.900 -11.898 1.00 83.94 208 CYS A C 1
ATOM 1602 O O . CYS A 1 208 ? 3.366 -18.367 -13.036 1.00 83.94 208 CYS A O 1
ATOM 1604 N N . GLU A 1 209 ? 2.512 -18.197 -10.959 1.00 89.00 209 GLU A N 1
ATOM 1605 C CA . GLU A 1 209 ? 1.286 -18.953 -11.219 1.00 89.00 209 GLU A CA 1
ATOM 1606 C C . GLU A 1 209 ? 0.386 -18.211 -12.222 1.00 89.00 209 GLU A C 1
ATOM 1608 O O . GLU A 1 209 ? 0.516 -16.991 -12.368 1.00 89.00 209 GLU A O 1
ATOM 1613 N N . PRO A 1 210 ? -0.524 -18.905 -12.929 1.00 89.12 210 PRO A N 1
ATOM 1614 C CA . PRO A 1 210 ? -1.494 -18.244 -13.799 1.00 89.12 210 PRO A CA 1
ATOM 1615 C C . PRO A 1 210 ? -2.403 -17.279 -13.012 1.00 89.12 210 PRO A C 1
ATOM 1617 O O . PRO A 1 210 ? -2.630 -17.485 -11.817 1.00 89.12 210 PRO A O 1
ATOM 1620 N N . PRO A 1 211 ? -2.934 -16.225 -13.663 1.00 91.25 211 PRO A N 1
ATOM 1621 C CA . PRO A 1 211 ? -3.835 -15.288 -13.005 1.00 91.25 211 PRO A CA 1
ATOM 1622 C C . PRO A 1 211 ? -5.103 -16.003 -12.506 1.00 91.25 211 PRO A C 1
ATOM 1624 O O . PRO A 1 211 ? -5.604 -16.904 -13.189 1.00 91.25 211 PRO A O 1
ATOM 1627 N N . PRO A 1 212 ? -5.653 -15.598 -11.345 1.00 92.38 212 PRO A N 1
ATOM 1628 C CA . PRO A 1 212 ? -6.931 -16.108 -10.863 1.00 92.38 212 PRO A CA 1
ATOM 1629 C C . PRO A 1 212 ? -8.048 -15.895 -11.891 1.00 92.38 212 PRO A C 1
ATOM 1631 O O . PRO A 1 212 ? -8.111 -14.850 -12.539 1.00 92.38 212 PRO A O 1
ATOM 1634 N N . ALA A 1 213 ? -8.951 -16.871 -12.019 1.00 89.62 213 ALA A N 1
ATOM 1635 C CA . ALA A 1 213 ? -10.125 -16.729 -12.871 1.00 89.62 213 ALA A CA 1
ATOM 1636 C C . ALA A 1 213 ? -11.067 -15.658 -12.303 1.00 89.62 213 ALA A C 1
ATOM 1638 O O . ALA A 1 213 ? -11.432 -15.706 -11.126 1.00 89.62 213 ALA A O 1
ATOM 1639 N N . LEU A 1 214 ? -11.476 -14.711 -13.146 1.00 88.25 214 LEU A N 1
ATOM 1640 C CA . LEU A 1 214 ? -12.451 -13.694 -12.772 1.00 88.25 214 LEU A CA 1
ATOM 1641 C C . LEU A 1 214 ? -13.827 -14.332 -12.601 1.00 88.25 214 LEU A C 1
ATOM 1643 O O . LEU A 1 214 ? -14.245 -15.181 -13.393 1.00 88.25 214 LEU A O 1
ATOM 1647 N N . LYS A 1 215 ? -14.543 -13.918 -11.558 1.00 79.94 215 LYS A N 1
ATOM 1648 C CA . LYS A 1 215 ? -15.906 -14.388 -11.310 1.00 79.94 215 LYS A CA 1
ATOM 1649 C C . LYS A 1 215 ? -16.811 -13.885 -12.430 1.00 79.94 215 LYS A C 1
ATOM 1651 O O . LYS A 1 215 ? -16.886 -12.684 -12.675 1.00 79.94 215 LYS A O 1
ATOM 1656 N N . SER A 1 216 ? -17.496 -14.803 -13.107 1.00 63.19 216 SER A N 1
ATOM 1657 C CA . SER A 1 216 ? -18.446 -14.434 -14.151 1.00 63.19 216 SER A CA 1
ATOM 1658 C C . SER A 1 216 ? -19.606 -13.641 -13.539 1.00 63.19 216 SER A C 1
ATOM 1660 O O . SER A 1 216 ? -20.148 -14.002 -12.493 1.00 63.19 216 SER A O 1
ATOM 1662 N N . HIS A 1 217 ? -19.992 -12.536 -14.174 1.00 56.78 217 HIS A N 1
ATOM 1663 C CA . HIS A 1 217 ? -21.051 -11.655 -13.671 1.00 56.78 217 HIS A CA 1
ATOM 1664 C C . HIS A 1 217 ? -22.450 -12.328 -13.683 1.00 56.78 217 HIS A C 1
ATOM 1666 O O . HIS A 1 217 ? -23.392 -11.840 -13.046 1.00 56.78 217 HIS A O 1
ATOM 1672 N N . ASP A 1 218 ? -22.585 -13.466 -14.373 1.00 49.84 218 ASP A N 1
ATOM 1673 C CA . ASP A 1 218 ? -23.845 -14.184 -14.605 1.00 49.84 218 ASP A CA 1
ATOM 1674 C C . ASP A 1 218 ? -24.336 -15.020 -13.412 1.00 49.84 218 ASP A C 1
ATOM 1676 O O . ASP A 1 218 ? -25.546 -15.242 -13.264 1.00 49.84 218 ASP A O 1
ATOM 1680 N N . ASP A 1 219 ? -23.452 -15.407 -12.492 1.00 48.41 219 ASP A N 1
ATOM 1681 C CA . ASP A 1 219 ? -23.830 -16.264 -11.358 1.00 48.41 219 ASP A CA 1
ATOM 1682 C C . ASP A 1 219 ? -24.723 -15.539 -10.332 1.00 48.41 219 ASP A C 1
ATOM 1684 O O . ASP A 1 219 ? -25.507 -16.151 -9.599 1.00 48.41 219 ASP A O 1
ATOM 1688 N N . THR A 1 220 ? -24.690 -14.204 -10.322 1.00 44.97 220 THR A N 1
ATOM 1689 C CA . THR A 1 220 ? -25.467 -13.389 -9.374 1.00 44.97 220 THR A CA 1
ATOM 1690 C C . THR A 1 220 ? -26.913 -13.162 -9.835 1.00 44.97 220 THR A C 1
ATOM 1692 O O . THR A 1 220 ? -27.804 -12.940 -9.008 1.00 44.97 220 THR A O 1
ATOM 1695 N N . GLN A 1 221 ? -27.197 -13.257 -11.141 1.00 43.53 221 GLN A N 1
ATOM 1696 C CA . GLN A 1 221 ? -28.564 -13.103 -11.662 1.00 43.53 221 GLN A CA 1
ATOM 1697 C C . GLN A 1 221 ? -29.380 -14.402 -11.606 1.00 43.53 221 GLN A C 1
ATOM 1699 O O . GLN A 1 221 ? -30.600 -14.342 -11.415 1.00 43.53 221 GLN A O 1
ATOM 1704 N N . HIS A 1 222 ? -28.743 -15.574 -11.691 1.00 37.00 222 HIS A N 1
ATOM 1705 C CA . HIS A 1 222 ? -29.462 -16.851 -11.616 1.00 37.00 222 HIS A CA 1
ATOM 1706 C C . HIS A 1 222 ? -30.075 -17.108 -10.230 1.00 37.00 222 HIS A C 1
ATOM 1708 O O . HIS A 1 222 ? -31.206 -17.589 -10.132 1.00 37.00 222 HIS A O 1
ATOM 1714 N N . ASN A 1 223 ? -29.417 -16.675 -9.150 1.00 38.53 223 ASN A N 1
ATOM 1715 C CA . ASN A 1 223 ? -29.918 -16.907 -7.789 1.00 38.53 223 ASN A CA 1
ATOM 1716 C C . ASN A 1 223 ? -31.115 -16.007 -7.399 1.00 38.53 223 ASN A C 1
ATOM 1718 O O . ASN A 1 223 ? -31.929 -16.362 -6.541 1.00 38.53 223 ASN A O 1
ATOM 1722 N N . LYS A 1 224 ? -31.289 -14.862 -8.077 1.00 42.59 224 LYS A N 1
ATOM 1723 C CA . LYS A 1 224 ? -32.469 -13.989 -7.912 1.00 42.59 224 LYS A CA 1
ATOM 1724 C C . LYS A 1 224 ? -33.696 -14.473 -8.689 1.00 42.59 224 LYS A C 1
ATOM 1726 O O . LYS A 1 224 ? -34.815 -14.170 -8.290 1.00 42.59 224 LYS A O 1
ATOM 1731 N N . ARG A 1 225 ? -33.528 -15.238 -9.775 1.00 37.62 225 ARG A N 1
ATOM 1732 C CA . ARG A 1 225 ? -34.670 -15.788 -10.532 1.00 37.62 225 ARG A CA 1
ATOM 1733 C C . ARG A 1 225 ? -35.262 -17.039 -9.886 1.00 37.62 225 ARG A C 1
ATOM 1735 O O . ARG A 1 225 ? -36.481 -17.192 -9.893 1.00 37.62 225 ARG A O 1
ATOM 1742 N N . VAL A 1 226 ? -34.449 -17.881 -9.250 1.00 43.88 226 VAL A N 1
ATOM 1743 C CA . VAL A 1 226 ? -34.950 -19.096 -8.575 1.00 43.88 226 VAL A CA 1
ATOM 1744 C C . VAL A 1 226 ? -35.783 -18.757 -7.326 1.00 43.88 226 VAL A C 1
ATOM 1746 O O . VAL A 1 226 ? -36.774 -19.428 -7.036 1.00 43.88 226 VAL A O 1
ATOM 1749 N N . SER A 1 227 ? -35.473 -17.655 -6.638 1.00 45.16 227 SER A N 1
ATOM 1750 C CA . SER A 1 227 ? -36.203 -17.203 -5.443 1.00 45.16 227 SER A CA 1
ATOM 1751 C C . SER A 1 227 ? -37.550 -16.519 -5.739 1.00 45.16 227 SER A C 1
ATOM 1753 O O . SER A 1 227 ? -38.419 -16.495 -4.867 1.00 45.16 227 SER A O 1
ATOM 1755 N N . VAL A 1 228 ? -37.786 -16.035 -6.966 1.00 47.22 228 VAL A N 1
ATOM 1756 C CA . VAL A 1 228 ? -39.096 -15.483 -7.374 1.00 47.22 228 VAL A CA 1
ATOM 1757 C C . VAL A 1 228 ? -40.057 -16.587 -7.833 1.00 47.22 228 VAL A C 1
ATOM 1759 O O . VAL A 1 228 ? -41.257 -16.498 -7.585 1.00 47.22 228 VAL A O 1
ATOM 1762 N N . VAL A 1 229 ? -39.554 -17.685 -8.409 1.00 46.06 229 VAL A N 1
ATOM 1763 C CA . VAL A 1 229 ? -40.405 -18.791 -8.893 1.00 46.06 229 VAL A CA 1
ATOM 1764 C C . VAL A 1 229 ? -40.971 -19.647 -7.746 1.00 46.06 229 VAL A C 1
ATOM 1766 O O . VAL A 1 229 ? -42.052 -20.216 -7.881 1.00 46.06 229 VAL A O 1
ATOM 1769 N N . HIS A 1 230 ? -40.313 -19.705 -6.583 1.00 44.41 230 HIS A N 1
ATOM 1770 C CA . HIS A 1 230 ? -40.808 -20.472 -5.426 1.00 44.41 230 HIS A CA 1
ATOM 1771 C C . HIS A 1 230 ? -41.789 -19.727 -4.508 1.00 44.41 230 HIS A C 1
ATOM 1773 O O . HIS A 1 230 ? -42.349 -20.343 -3.601 1.00 44.41 230 HIS A O 1
ATOM 1779 N N . ARG A 1 231 ? -42.065 -18.437 -4.746 1.00 45.56 231 ARG A N 1
ATOM 1780 C CA . ARG A 1 231 ? -43.013 -17.660 -3.923 1.00 45.56 231 ARG A CA 1
ATOM 1781 C C . ARG A 1 231 ? -44.431 -17.565 -4.505 1.00 45.56 231 ARG A C 1
ATOM 1783 O O . ARG A 1 231 ? -45.305 -17.018 -3.850 1.00 45.56 231 ARG A O 1
ATOM 1790 N N . GLY A 1 232 ? -44.674 -18.129 -5.692 1.00 42.91 232 GLY A N 1
ATOM 1791 C CA . GLY A 1 232 ? -45.962 -18.049 -6.399 1.00 42.91 232 GLY A CA 1
ATOM 1792 C C . GLY A 1 232 ? -46.824 -19.318 -6.400 1.00 42.91 232 GLY A C 1
ATOM 1793 O O . GLY A 1 232 ? -47.746 -19.397 -7.202 1.00 42.91 232 GLY A O 1
ATOM 1794 N N . LYS A 1 233 ? -46.528 -20.342 -5.581 1.00 44.81 233 LYS A N 1
ATOM 1795 C CA . LYS A 1 233 ? -47.215 -21.652 -5.674 1.00 44.81 233 LYS A CA 1
ATOM 1796 C C . LYS A 1 233 ? -47.749 -22.235 -4.357 1.00 44.81 233 LYS A C 1
ATOM 1798 O O . LYS A 1 233 ? -47.856 -23.451 -4.228 1.00 44.81 233 LYS A O 1
ATOM 1803 N N . ARG A 1 234 ? -48.099 -21.391 -3.381 1.00 46.34 234 ARG A N 1
ATOM 1804 C CA . ARG A 1 234 ? -48.786 -21.815 -2.144 1.00 46.34 234 ARG A CA 1
ATOM 1805 C C . ARG A 1 234 ? -49.936 -20.886 -1.749 1.00 46.34 234 ARG A C 1
ATOM 1807 O O . ARG A 1 234 ? -49.974 -20.435 -0.621 1.00 46.34 234 ARG A O 1
ATOM 1814 N N . GLU A 1 235 ? -50.864 -20.626 -2.661 1.00 44.12 235 GLU A N 1
ATOM 1815 C CA . GLU A 1 235 ? -52.217 -20.161 -2.319 1.00 44.12 235 GLU A CA 1
ATOM 1816 C C . GLU A 1 235 ? -53.176 -20.661 -3.404 1.00 44.12 235 GLU A C 1
ATOM 1818 O O . GLU A 1 235 ? -53.409 -19.961 -4.382 1.00 44.12 235 GLU A O 1
ATOM 1823 N N . SER A 1 236 ? -53.645 -21.909 -3.302 1.00 42.03 236 SER A N 1
ATOM 1824 C CA . SER A 1 236 ? -54.899 -22.407 -3.901 1.00 42.03 236 SER A CA 1
ATOM 1825 C C . SER A 1 236 ? -55.154 -23.844 -3.433 1.00 42.03 236 SER A C 1
ATOM 1827 O O . SER A 1 236 ? -54.340 -24.721 -3.724 1.00 42.03 236 SER A O 1
ATOM 1829 N N . ASN A 1 237 ? -56.320 -24.031 -2.806 1.00 37.44 237 ASN A N 1
ATOM 1830 C CA . ASN A 1 237 ? -56.959 -25.251 -2.287 1.00 37.44 237 ASN A CA 1
ATOM 1831 C C . ASN A 1 237 ? -56.530 -25.737 -0.903 1.00 37.44 237 ASN A C 1
ATOM 1833 O O . ASN A 1 237 ? -55.487 -26.414 -0.783 1.00 37.44 237 ASN A O 1
#

pLDDT: mean 83.71, std 16.04, range [37.0, 97.75]

Foldseek 3Di:
DDWWKKKWKDKDPDIWIWIFDDPPDDFDDDPPDDPVRRVPDRTHDTDTDHPPDFQFIKIKMWMWTDPDPVDIDTPFIAIAGQQQQQACLQDPAFDKDKAFTWDWDDDDNDIDIAGPGIDIDGDHDPPPDHDDPRRYADPVLSVLDDNQQLVLLLVQVLQLCNVFPRPCRRYSNSCLCVVDSSVNNSVPVSVVVSVVSCVVGNDRPDDGDDGDDRDDPPVVVVVVVVVVVVVPPPDDD

Organism: NCBI:txid420245

Sequence (237 aa):
MRHSCVVTASVGHFTSEAARRQPGASPVYPYGMSKEGVSNLDFPLLRIDISATGQAATLTLCVYDRASKSKSEEVGRTVVSLRALLTPAVFDMLEKVQVPLVSVRHAANRVHASLVGTITFSLIPPAFESYGASVRFSSSAMDGFDRAYVRYYTDRICRLLSHYDANSLVDIHARLYESYVSCNCWETGLSACLADLVVRWGKELDPCEPPPALKSHDDTQHNKRVSVVHRGKRESN

Secondary structure (DSSP, 8-state):
---EEEEEEEETTEEEEEEPPPTTPPPP--TT--HHHHHT-SSPPPP---TT--TT-EEEEEEEEEEETTEEEEEEEEEEEHHHHH-TTTS-TTPPEEEEEEEEEEETTEEEEEEEEEEEE---PPTT----GGGS--TTTTTT--HHHHHHHHHHHHHHHHHH-TGGGSSHHHHHIIIIITTT-HHHHHHHHHHHHHHHH-S-SS--PPPPPPPPTTHHHHHHHHHHHTTSSS---

Radius of gyration: 21.82 Å; chains: 1; bounding box: 81×42×52 Å